Protein AF-A0A3S3NAL2-F1 (afdb_monomer)

Structure (mmCIF, N/CA/C/O backbone):
data_AF-A0A3S3NAL2-F1
#
_entry.id   AF-A0A3S3NAL2-F1
#
loop_
_atom_site.group_PDB
_atom_site.id
_atom_site.type_symbol
_atom_site.label_atom_id
_atom_site.label_alt_id
_atom_site.label_comp_id
_atom_site.label_asym_id
_atom_site.label_entity_id
_atom_site.label_seq_id
_atom_site.pdbx_PDB_ins_code
_atom_site.Cartn_x
_atom_site.Cartn_y
_atom_site.Cartn_z
_atom_site.occupancy
_atom_site.B_iso_or_equiv
_atom_site.auth_seq_id
_atom_site.auth_comp_id
_atom_site.auth_asym_id
_atom_site.auth_atom_id
_atom_site.pdbx_PDB_model_num
ATOM 1 N N . MET A 1 1 ? -0.235 -20.047 -25.094 1.00 41.84 1 MET A N 1
ATOM 2 C CA . MET A 1 1 ? -0.611 -18.652 -24.771 1.00 41.84 1 MET A CA 1
ATOM 3 C C . MET A 1 1 ? 0.599 -17.957 -24.165 1.00 41.84 1 MET A C 1
ATOM 5 O O . MET A 1 1 ? 1.161 -18.496 -23.224 1.00 41.84 1 MET A O 1
ATOM 9 N N . ARG A 1 2 ? 1.056 -16.826 -24.721 1.00 50.47 2 ARG A N 1
ATOM 10 C CA . ARG A 1 2 ? 2.035 -15.959 -24.044 1.00 50.47 2 ARG A CA 1
ATOM 11 C C . ARG A 1 2 ? 1.234 -14.938 -23.248 1.00 50.47 2 ARG A C 1
ATOM 13 O O . ARG A 1 2 ? 0.639 -14.059 -23.862 1.00 50.47 2 ARG A O 1
ATOM 20 N N . PHE A 1 3 ? 1.181 -15.080 -21.928 1.00 58.34 3 PHE A N 1
ATOM 21 C CA . PHE A 1 3 ? 0.656 -14.009 -21.088 1.00 58.34 3 PHE A CA 1
ATOM 22 C C . PHE A 1 3 ? 1.601 -12.816 -21.187 1.00 58.34 3 PHE A C 1
ATOM 24 O O . PHE A 1 3 ? 2.823 -12.973 -21.105 1.00 58.34 3 PHE A O 1
ATOM 31 N N . SER A 1 4 ? 1.050 -11.629 -21.409 1.00 78.69 4 SER A N 1
ATOM 32 C CA . SER A 1 4 ? 1.837 -10.410 -21.275 1.00 78.69 4 SER A CA 1
ATOM 33 C C . SER A 1 4 ? 2.148 -10.183 -19.790 1.00 78.69 4 SER A C 1
ATOM 35 O O . SER A 1 4 ? 1.392 -10.585 -18.906 1.00 78.69 4 SER A O 1
ATOM 37 N N . HIS A 1 5 ? 3.268 -9.526 -19.492 1.00 75.94 5 HIS A N 1
ATOM 38 C CA . HIS A 1 5 ? 3.622 -9.132 -18.122 1.00 75.94 5 HIS A CA 1
ATOM 39 C C . HIS A 1 5 ? 2.521 -8.271 -17.465 1.00 75.94 5 HIS A C 1
ATOM 41 O O . HIS A 1 5 ? 2.368 -8.301 -16.250 1.00 75.94 5 HIS A O 1
ATOM 47 N N . LEU A 1 6 ? 1.727 -7.558 -18.27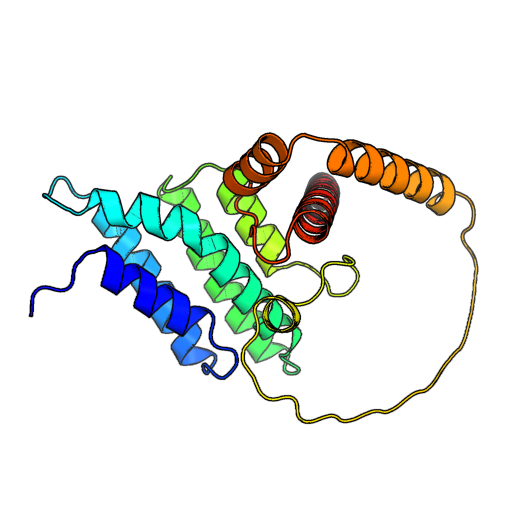5 1.00 81.69 6 LEU A N 1
ATOM 48 C CA . LEU A 1 6 ? 0.501 -6.864 -17.872 1.00 81.69 6 LEU A CA 1
ATOM 49 C C . LEU A 1 6 ? -0.523 -7.816 -17.249 1.00 81.69 6 LEU A C 1
ATOM 51 O O . LEU A 1 6 ? -0.865 -7.652 -16.086 1.00 81.69 6 LEU A O 1
ATOM 55 N N . GLN A 1 7 ? -0.923 -8.850 -17.992 1.00 88.44 7 GLN A N 1
ATOM 56 C CA . GLN A 1 7 ? -1.951 -9.797 -17.556 1.00 88.44 7 GLN A CA 1
ATOM 57 C C . GLN A 1 7 ? -1.565 -10.515 -16.263 1.00 88.44 7 GLN A C 1
ATOM 59 O O . GLN A 1 7 ? -2.408 -10.742 -15.406 1.00 88.44 7 GLN A O 1
ATOM 64 N N . VAL A 1 8 ? -0.284 -10.864 -16.101 1.00 92.06 8 VAL A N 1
ATOM 65 C CA . VAL A 1 8 ? 0.194 -11.508 -14.868 1.00 92.06 8 VAL A CA 1
ATOM 66 C C . VAL A 1 8 ? 0.034 -10.579 -13.663 1.00 92.06 8 VAL A C 1
ATOM 68 O O . VAL A 1 8 ? -0.439 -11.020 -12.619 1.00 92.06 8 VAL A O 1
ATOM 71 N N . VAL A 1 9 ? 0.421 -9.306 -13.795 1.00 94.31 9 VAL A N 1
ATOM 72 C CA . VAL A 1 9 ? 0.310 -8.333 -12.698 1.00 94.31 9 VAL A CA 1
ATOM 73 C C . VAL A 1 9 ? -1.152 -8.018 -12.393 1.00 94.31 9 VAL A C 1
ATOM 75 O O . VAL A 1 9 ? -1.511 -7.976 -11.220 1.00 94.31 9 VAL A O 1
ATOM 78 N N . GLU A 1 10 ? -1.989 -7.842 -13.415 1.00 93.56 10 GLU A N 1
ATOM 79 C CA . GLU A 1 10 ? -3.428 -7.582 -13.274 1.00 93.56 10 GLU A CA 1
ATOM 80 C C . GLU A 1 10 ? -4.125 -8.731 -12.540 1.00 93.56 10 GLU A C 1
ATOM 82 O O . GLU A 1 10 ? -4.671 -8.514 -11.463 1.00 93.56 10 GLU A O 1
ATOM 87 N N . VAL A 1 11 ? -3.986 -9.972 -13.024 1.00 96.25 11 VAL A N 1
ATOM 88 C CA . VAL A 1 11 ? -4.605 -11.152 -12.396 1.00 96.25 11 VAL A CA 1
ATOM 89 C C . VAL A 1 11 ? -4.119 -11.346 -10.960 1.00 96.25 11 VAL A C 1
ATOM 91 O O . VAL A 1 11 ? -4.913 -11.657 -10.071 1.00 96.25 11 VAL A O 1
ATOM 94 N N . LEU A 1 12 ? -2.817 -11.170 -10.696 1.00 96.94 12 LEU A N 1
ATOM 95 C CA . LEU A 1 12 ? -2.301 -11.281 -9.331 1.00 96.94 12 LEU A CA 1
ATOM 96 C C . LEU A 1 12 ? -2.851 -10.177 -8.433 1.00 96.94 12 LEU A C 1
ATOM 98 O O . LEU A 1 12 ? -3.256 -10.488 -7.315 1.00 96.94 12 LEU A O 1
ATOM 102 N N . THR A 1 13 ? -2.905 -8.937 -8.923 1.00 96.25 13 THR A N 1
ATOM 103 C CA . THR A 1 13 ? -3.460 -7.795 -8.188 1.00 96.25 13 THR A CA 1
ATOM 104 C C . THR A 1 13 ? -4.925 -8.040 -7.858 1.00 96.25 13 THR A C 1
ATOM 106 O O . THR A 1 13 ? -5.251 -8.074 -6.679 1.00 96.25 13 THR A O 1
ATOM 109 N N . GLU A 1 14 ? -5.765 -8.331 -8.853 1.00 94.88 14 GLU A N 1
ATOM 110 C CA . GLU A 1 14 ? -7.188 -8.647 -8.667 1.00 94.88 14 GLU A CA 1
ATOM 111 C C . GLU A 1 14 ? -7.367 -9.775 -7.648 1.00 94.88 14 GLU A C 1
ATOM 113 O O . GLU A 1 14 ? -8.069 -9.641 -6.649 1.00 94.88 14 GLU A O 1
ATOM 118 N N . SER A 1 15 ? -6.639 -10.880 -7.824 1.00 96.50 15 SER A N 1
ATOM 119 C CA . SER A 1 15 ? -6.733 -12.031 -6.923 1.00 96.50 15 SER A CA 1
ATOM 120 C C . SER A 1 15 ? -6.259 -11.743 -5.491 1.00 96.50 15 SER A C 1
ATOM 122 O O . SER A 1 15 ? -6.623 -12.471 -4.564 1.00 96.50 15 SER A O 1
ATOM 124 N N . LEU A 1 16 ? -5.414 -10.728 -5.301 1.00 97.56 16 LEU A N 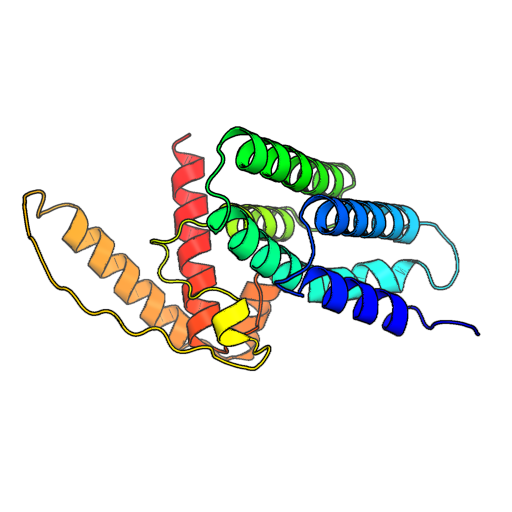1
ATOM 125 C CA . LEU A 1 16 ? -4.942 -10.249 -4.004 1.00 97.56 16 LEU A CA 1
ATOM 126 C C . LEU A 1 16 ? -5.835 -9.141 -3.440 1.00 97.56 16 LEU A C 1
ATOM 128 O O . LEU A 1 16 ? -5.772 -8.884 -2.240 1.00 97.56 16 LEU A O 1
ATOM 132 N N . THR A 1 17 ? -6.677 -8.515 -4.258 1.00 96.69 17 THR A N 1
ATOM 133 C CA . THR A 1 17 ? -7.633 -7.498 -3.824 1.00 96.69 17 THR A CA 1
ATOM 134 C C . THR A 1 17 ? -9.044 -8.033 -3.635 1.00 96.69 17 THR A C 1
ATOM 136 O O . THR A 1 17 ? -9.845 -7.288 -3.103 1.00 96.69 17 THR A O 1
ATOM 139 N N . LEU A 1 18 ? -9.337 -9.301 -3.949 1.00 95.00 18 LEU A N 1
ATOM 140 C CA . LEU A 1 18 ? -10.613 -9.956 -3.617 1.00 95.00 18 LEU A CA 1
ATOM 141 C C . LEU A 1 18 ? -10.779 -10.183 -2.105 1.00 95.00 18 LEU A C 1
ATOM 143 O O . LEU A 1 18 ? -9.873 -10.701 -1.430 1.00 95.00 18 LEU A O 1
ATOM 147 N N . LYS A 1 19 ? -11.960 -9.847 -1.576 1.00 92.00 19 LYS A N 1
ATOM 148 C CA . LYS A 1 19 ? -12.285 -9.918 -0.141 1.00 92.00 19 LYS A CA 1
ATOM 149 C C . LYS A 1 19 ? -12.385 -11.351 0.376 1.00 92.00 19 LYS A C 1
ATOM 151 O O . LYS A 1 19 ? -11.927 -11.644 1.477 1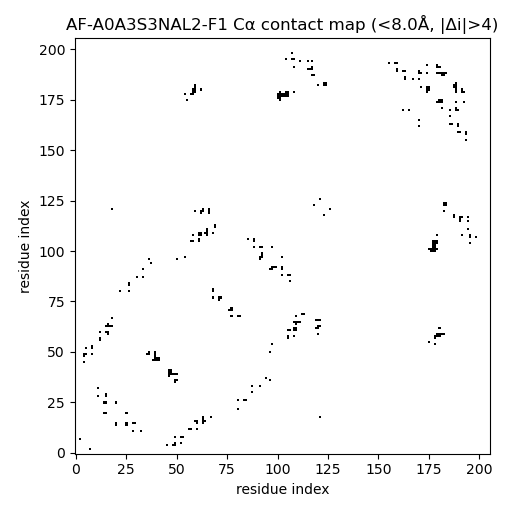.00 92.00 19 LYS A O 1
ATOM 156 N N . GLU A 1 20 ? -12.925 -12.251 -0.434 1.00 90.56 20 GLU A N 1
ATOM 157 C CA . GLU A 1 20 ? -13.225 -13.645 -0.093 1.00 90.56 20 GLU A CA 1
ATOM 158 C C . GLU A 1 20 ? -11.983 -14.546 -0.148 1.00 90.56 20 GLU A C 1
ATOM 160 O O . GLU A 1 20 ? -12.053 -15.725 0.201 1.00 90.56 20 GLU A O 1
ATOM 165 N N . THR A 1 21 ? -10.832 -14.018 -0.587 1.00 92.38 21 THR A N 1
ATOM 166 C CA . THR A 1 21 ? -9.600 -14.806 -0.706 1.00 92.38 21 THR A CA 1
ATOM 167 C C . THR A 1 21 ? -9.152 -15.316 0.671 1.00 92.38 21 THR A C 1
ATOM 169 O O . THR A 1 21 ? -8.817 -14.504 1.539 1.00 92.38 21 THR A O 1
ATOM 172 N N . PRO A 1 22 ? -9.047 -16.645 0.879 1.00 95.44 22 PRO A N 1
ATOM 173 C CA . PRO A 1 22 ? -8.613 -17.203 2.155 1.00 95.44 22 PRO A CA 1
ATOM 174 C C . PRO A 1 22 ? -7.205 -16.740 2.545 1.00 95.44 22 PRO A C 1
ATOM 176 O O . PRO A 1 22 ? -6.315 -16.661 1.695 1.00 95.44 22 PRO A O 1
ATOM 179 N N . ILE A 1 23 ? -6.974 -16.517 3.846 1.00 96.56 23 ILE A N 1
ATOM 180 C CA . ILE A 1 23 ? -5.690 -16.029 4.389 1.00 96.56 23 ILE A CA 1
ATOM 181 C C . ILE A 1 23 ? -4.479 -16.808 3.837 1.00 96.56 23 ILE A C 1
ATOM 183 O O . ILE A 1 23 ? -3.552 -16.160 3.343 1.00 96.56 23 ILE A O 1
ATOM 187 N N . PRO A 1 24 ? -4.449 -18.161 3.853 1.00 97.06 24 PRO A N 1
ATOM 188 C CA . PRO A 1 24 ? -3.284 -18.902 3.367 1.00 97.06 24 PRO A CA 1
ATOM 189 C C . PRO A 1 24 ? -3.002 -18.643 1.883 1.00 97.06 24 PRO A C 1
ATOM 191 O O . PRO A 1 24 ? -1.851 -18.462 1.494 1.00 97.06 24 PRO A O 1
ATOM 194 N N . THR A 1 25 ? -4.054 -18.563 1.066 1.00 97.94 25 THR A N 1
ATOM 195 C CA . THR A 1 25 ? -3.963 -18.286 -0.372 1.00 97.94 25 THR A CA 1
ATOM 196 C C . THR A 1 25 ? -3.488 -16.862 -0.635 1.00 97.94 25 THR A C 1
ATOM 198 O O . THR A 1 25 ? -2.627 -16.657 -1.490 1.00 97.94 25 THR A O 1
ATOM 201 N N . LYS A 1 26 ? -4.003 -15.881 0.115 1.00 97.94 26 LYS A N 1
ATOM 202 C CA . LYS A 1 26 ? -3.607 -14.473 -0.020 1.00 97.94 26 LYS A CA 1
ATOM 203 C C . LYS A 1 26 ? -2.121 -14.289 0.289 1.00 97.94 26 LYS A C 1
ATOM 205 O O . LYS A 1 26 ? -1.398 -13.668 -0.483 1.00 97.94 26 LYS A O 1
ATOM 210 N N . VAL A 1 27 ? -1.644 -14.915 1.365 1.00 98.38 27 VAL A N 1
ATOM 211 C CA . VAL A 1 27 ? -0.220 -14.928 1.733 1.00 98.38 27 VAL A CA 1
ATOM 212 C C . VAL A 1 27 ? 0.632 -15.622 0.667 1.00 98.38 27 VAL A C 1
ATOM 214 O O . VAL A 1 27 ? 1.649 -15.069 0.263 1.00 98.38 27 VAL A O 1
ATOM 217 N N . ALA A 1 28 ? 0.223 -16.795 0.174 1.00 98.44 28 ALA A N 1
ATOM 218 C CA . ALA A 1 28 ? 0.970 -17.511 -0.862 1.00 98.44 28 ALA A CA 1
ATOM 219 C C . ALA A 1 28 ? 1.103 -16.688 -2.158 1.00 98.44 28 ALA A C 1
ATOM 221 O O . ALA A 1 28 ? 2.173 -16.643 -2.760 1.00 98.44 28 ALA A O 1
ATOM 222 N N . ARG A 1 29 ? 0.042 -15.978 -2.562 1.00 98.50 29 ARG A N 1
ATOM 223 C CA . ARG A 1 29 ? 0.072 -15.058 -3.709 1.00 98.50 29 ARG A CA 1
ATOM 224 C C . ARG A 1 29 ? 0.998 -13.862 -3.470 1.00 98.50 29 ARG A C 1
ATOM 226 O O . ARG A 1 29 ? 1.716 -13.478 -4.385 1.00 98.50 29 ARG A O 1
ATOM 233 N N . LEU A 1 30 ? 1.042 -13.310 -2.254 1.00 98.62 30 LEU A N 1
ATOM 234 C CA . LEU A 1 30 ? 1.999 -12.252 -1.906 1.00 98.62 30 LEU A CA 1
ATOM 235 C C . LEU A 1 30 ? 3.453 -12.754 -1.966 1.00 98.62 30 LEU A C 1
ATOM 237 O O . LEU A 1 30 ? 4.325 -12.042 -2.458 1.00 98.62 30 LEU A O 1
ATOM 241 N N . MET A 1 31 ? 3.716 -13.987 -1.522 1.00 98.19 31 MET A N 1
ATOM 242 C CA . MET A 1 31 ? 5.039 -14.610 -1.660 1.00 98.19 31 MET A CA 1
ATOM 243 C C . MET A 1 31 ? 5.424 -14.790 -3.132 1.00 98.19 31 MET A C 1
ATOM 245 O O . MET A 1 31 ? 6.529 -14.424 -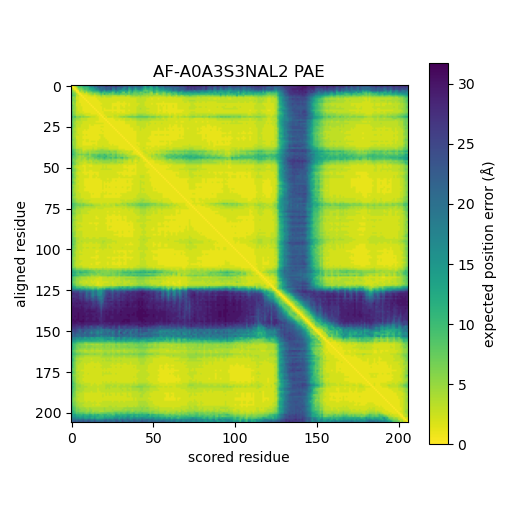3.515 1.00 98.19 31 MET A O 1
ATOM 249 N N . LEU A 1 32 ? 4.486 -15.230 -3.978 1.00 98.44 32 LEU A N 1
ATOM 250 C CA . LEU A 1 32 ? 4.699 -15.299 -5.425 1.00 98.44 32 LEU A CA 1
ATOM 251 C C . LEU A 1 32 ? 5.026 -13.922 -6.031 1.00 98.44 32 LEU A C 1
ATOM 253 O O . LEU A 1 32 ? 5.924 -13.819 -6.863 1.00 98.44 32 LEU A O 1
ATOM 257 N N . VAL A 1 33 ? 4.343 -12.851 -5.606 1.00 98.31 33 VAL A N 1
ATOM 258 C CA . VAL A 1 33 ? 4.691 -11.476 -6.014 1.00 98.31 33 VAL A CA 1
ATOM 259 C C . VAL A 1 33 ? 6.122 -11.131 -5.594 1.00 98.31 33 VAL A C 1
ATOM 261 O O . VAL A 1 33 ? 6.869 -10.575 -6.396 1.00 98.31 33 VAL A O 1
ATOM 264 N N . SER A 1 34 ? 6.533 -11.502 -4.379 1.00 98.19 34 SER A N 1
ATOM 265 C CA . SER A 1 34 ? 7.906 -11.300 -3.906 1.00 98.19 34 SER A CA 1
ATOM 266 C C . SER A 1 34 ? 8.940 -12.033 -4.768 1.00 98.19 34 SER A C 1
ATOM 268 O O . SER A 1 34 ? 9.964 -11.445 -5.115 1.00 98.19 34 SER A O 1
ATOM 270 N N . ASP A 1 35 ? 8.668 -13.277 -5.165 1.00 97.50 35 ASP A N 1
ATOM 271 C CA . ASP A 1 35 ? 9.554 -14.054 -6.040 1.00 97.50 35 ASP A CA 1
ATOM 272 C C . ASP A 1 35 ? 9.654 -13.434 -7.440 1.00 97.50 35 ASP A C 1
ATOM 274 O O . ASP A 1 35 ? 10.739 -13.348 -8.022 1.00 97.50 35 ASP A O 1
ATOM 278 N N . ILE A 1 36 ? 8.536 -12.952 -7.994 1.00 96.62 36 ILE A N 1
ATOM 279 C CA . ILE A 1 36 ? 8.538 -12.239 -9.278 1.00 96.62 36 ILE A CA 1
ATOM 280 C C . ILE A 1 36 ? 9.353 -10.947 -9.165 1.00 96.62 36 ILE A C 1
ATOM 282 O O . ILE A 1 36 ? 10.159 -10.655 -10.048 1.00 96.62 36 ILE A O 1
ATOM 286 N N . LEU A 1 37 ? 9.183 -10.186 -8.082 1.00 96.88 37 LEU A N 1
ATOM 287 C CA . LEU A 1 37 ? 9.928 -8.952 -7.842 1.00 96.88 37 LEU A CA 1
ATOM 288 C C . LEU A 1 37 ? 11.432 -9.201 -7.695 1.00 96.88 37 LEU A C 1
ATOM 290 O O . LEU A 1 37 ? 12.214 -8.469 -8.299 1.00 96.88 37 LEU A O 1
ATOM 294 N N . HIS A 1 38 ? 11.842 -10.253 -6.985 1.00 95.38 38 HIS A N 1
ATOM 295 C CA . HIS A 1 38 ? 13.248 -10.654 -6.901 1.00 95.38 38 HIS A CA 1
ATOM 296 C C . HIS A 1 38 ? 13.850 -10.885 -8.294 1.00 95.38 38 HIS A C 1
ATOM 298 O O . HIS A 1 38 ? 14.891 -10.331 -8.649 1.00 95.38 38 HIS A O 1
ATOM 304 N N . ASN A 1 39 ? 13.138 -11.658 -9.118 1.00 94.94 39 ASN A N 1
ATOM 305 C CA . ASN A 1 39 ? 13.576 -12.023 -10.462 1.00 94.94 39 ASN A CA 1
ATOM 306 C C . ASN A 1 39 ? 13.461 -10.874 -11.474 1.00 94.94 39 ASN A C 1
ATOM 308 O O . ASN A 1 39 ? 14.130 -10.896 -12.507 1.00 94.94 39 ASN A O 1
ATOM 312 N N . SER A 1 40 ? 12.650 -9.852 -11.190 1.00 93.88 40 SER A N 1
ATOM 313 C CA . SER A 1 40 ? 12.469 -8.696 -12.076 1.00 93.88 40 SER A CA 1
ATOM 314 C C . SER A 1 40 ? 13.752 -7.872 -12.270 1.00 93.88 40 SER A C 1
ATOM 316 O O . SER A 1 40 ? 13.874 -7.156 -13.265 1.00 93.88 40 SER A O 1
ATOM 318 N N . SER A 1 41 ? 14.722 -8.024 -11.362 1.00 88.88 41 SER A N 1
ATOM 319 C CA . SER A 1 41 ? 16.045 -7.390 -11.415 1.00 88.88 41 SER A CA 1
ATOM 320 C C . SER A 1 41 ? 17.074 -8.172 -12.240 1.00 88.88 41 SER A C 1
ATOM 322 O O . SER A 1 41 ? 18.181 -7.680 -12.459 1.00 88.88 41 SER A O 1
ATOM 324 N N . ALA A 1 42 ? 16.748 -9.383 -12.706 1.00 90.25 42 ALA A N 1
ATOM 325 C CA . ALA A 1 42 ? 17.654 -10.165 -13.540 1.00 90.25 42 ALA A CA 1
ATOM 326 C C . ALA A 1 42 ? 17.896 -9.469 -14.897 1.00 90.25 42 ALA A C 1
ATOM 328 O O . ALA A 1 42 ? 16.963 -8.890 -15.465 1.00 90.25 42 ALA A O 1
ATOM 329 N N . PRO A 1 43 ? 19.110 -9.559 -15.479 1.00 87.88 43 PRO A N 1
ATOM 330 C CA . PRO A 1 43 ? 19.459 -8.912 -16.746 1.00 87.88 43 PRO A CA 1
ATOM 331 C C . PRO A 1 43 ? 18.900 -9.685 -17.955 1.00 87.88 43 PRO A C 1
ATOM 333 O O . PRO A 1 43 ? 19.621 -10.056 -18.880 1.00 87.88 43 PRO A O 1
ATOM 336 N N . VAL A 1 44 ? 17.595 -9.957 -17.946 1.00 89.25 44 VAL A N 1
ATOM 337 C CA . VAL A 1 44 ? 16.875 -10.675 -18.999 1.00 89.25 44 VAL A CA 1
ATOM 338 C C . VAL A 1 44 ? 15.764 -9.801 -19.572 1.00 89.25 44 VAL A C 1
ATOM 340 O O . VAL A 1 44 ? 15.185 -8.943 -18.901 1.00 89.25 44 VAL A O 1
ATOM 343 N N . LYS A 1 45 ? 15.454 -10.006 -20.855 1.00 85.81 45 LYS A N 1
ATOM 344 C CA . LYS A 1 45 ? 14.413 -9.233 -21.541 1.00 85.81 45 LYS A CA 1
ATOM 345 C C . LYS A 1 45 ? 13.065 -9.427 -20.838 1.00 85.81 45 LYS A C 1
ATOM 347 O O . LYS A 1 45 ? 12.700 -10.549 -20.506 1.00 85.81 45 LYS A O 1
ATOM 352 N N . ASN A 1 46 ? 12.306 -8.340 -20.700 1.00 85.62 46 ASN A N 1
ATOM 353 C CA . ASN A 1 46 ? 10.956 -8.304 -20.120 1.00 85.62 46 ASN A CA 1
ATOM 354 C C . ASN A 1 46 ? 10.849 -8.573 -18.604 1.00 85.62 46 ASN A C 1
ATOM 356 O O . ASN A 1 46 ? 9.731 -8.724 -18.119 1.00 85.62 46 ASN A O 1
ATOM 360 N N . ALA A 1 47 ? 11.955 -8.587 -17.851 1.00 88.62 47 ALA A N 1
ATOM 361 C CA . ALA A 1 47 ? 11.920 -8.726 -16.391 1.00 88.62 47 ALA A CA 1
ATOM 362 C C . ALA A 1 47 ? 11.590 -7.405 -15.669 1.00 88.62 47 ALA A C 1
ATOM 364 O O . ALA A 1 47 ? 10.663 -7.351 -14.862 1.00 88.62 47 ALA A O 1
ATOM 365 N N . SER A 1 48 ? 12.274 -6.310 -16.014 1.00 89.81 48 SER A N 1
ATOM 366 C CA . SER A 1 48 ? 12.113 -5.020 -15.324 1.00 89.81 48 SER A CA 1
ATOM 367 C C . SER A 1 48 ? 10.694 -4.418 -15.325 1.00 89.81 48 SER A C 1
ATOM 369 O O . SER A 1 48 ? 10.340 -3.793 -14.321 1.00 89.81 48 SER A O 1
ATOM 371 N N . PRO A 1 49 ? 9.828 -4.614 -16.350 1.00 92.94 49 PRO A N 1
ATOM 372 C CA . PRO A 1 49 ? 8.470 -4.068 -16.324 1.00 92.94 49 PRO A CA 1
ATOM 373 C C . PRO A 1 49 ? 7.602 -4.593 -15.174 1.00 92.94 49 PRO A C 1
ATOM 375 O O . PRO A 1 49 ? 6.677 -3.895 -14.762 1.00 92.94 49 PRO A O 1
ATOM 378 N N . TYR A 1 50 ? 7.882 -5.791 -14.641 1.00 94.94 50 TYR A N 1
ATOM 379 C CA . TYR A 1 50 ? 7.139 -6.334 -13.500 1.00 94.94 50 TYR A CA 1
ATOM 380 C C . TYR A 1 50 ? 7.282 -5.447 -12.265 1.00 94.94 50 TYR A C 1
ATOM 382 O O . TYR A 1 50 ? 6.275 -5.134 -11.633 1.00 94.94 50 TYR A O 1
ATOM 390 N N . ARG A 1 51 ? 8.502 -4.976 -11.966 1.00 95.62 51 ARG A N 1
ATOM 391 C CA . ARG A 1 51 ? 8.765 -4.091 -10.823 1.00 95.62 51 ARG A CA 1
ATOM 392 C C . ARG A 1 51 ? 7.929 -2.821 -10.904 1.00 95.62 51 ARG A C 1
ATOM 394 O O . ARG A 1 51 ? 7.190 -2.532 -9.975 1.00 95.62 51 ARG A O 1
ATOM 401 N N . THR A 1 52 ? 7.996 -2.107 -12.028 1.00 94.25 52 THR A N 1
ATOM 402 C CA . THR A 1 52 ? 7.258 -0.847 -12.224 1.00 94.25 52 THR A CA 1
ATOM 403 C C . THR A 1 52 ? 5.745 -1.040 -12.147 1.00 94.25 52 THR A C 1
ATOM 405 O O . THR A 1 52 ? 5.037 -0.171 -11.650 1.00 94.25 52 THR A O 1
ATOM 408 N N . LYS A 1 53 ? 5.223 -2.170 -12.636 1.00 95.12 53 LYS A N 1
ATOM 409 C CA . LYS A 1 53 ? 3.780 -2.432 -12.589 1.00 95.12 53 LYS A CA 1
ATOM 410 C C . LYS A 1 53 ? 3.297 -2.812 -11.197 1.00 95.12 53 LYS A C 1
ATOM 412 O O . LYS A 1 53 ? 2.281 -2.281 -10.765 1.00 95.12 53 LYS A O 1
ATOM 417 N N . PHE A 1 54 ? 4.032 -3.664 -10.486 1.00 97.56 54 PHE A N 1
ATOM 418 C CA . PHE A 1 54 ? 3.716 -3.954 -9.090 1.00 97.56 54 PHE A CA 1
ATOM 419 C C . PHE A 1 54 ? 3.869 -2.714 -8.208 1.00 97.56 54 PHE A C 1
ATOM 421 O O . PHE A 1 54 ? 3.028 -2.490 -7.351 1.00 97.56 54 PHE A O 1
ATOM 428 N N . GLU A 1 55 ? 4.855 -1.848 -8.451 1.00 97.69 55 GLU A N 1
ATOM 429 C CA . GLU A 1 55 ? 4.992 -0.572 -7.731 1.00 97.69 55 GLU A CA 1
ATOM 430 C C . GLU A 1 55 ? 3.714 0.288 -7.800 1.00 97.69 55 GLU A C 1
ATOM 432 O O . GLU A 1 55 ? 3.387 1.004 -6.855 1.00 97.69 55 GLU A O 1
ATOM 437 N N . ALA A 1 56 ? 2.948 0.194 -8.889 1.00 96.75 56 ALA A N 1
ATOM 438 C CA . ALA A 1 56 ? 1.672 0.890 -9.011 1.00 96.75 56 ALA A CA 1
ATOM 439 C C . ALA A 1 56 ? 0.516 0.201 -8.259 1.00 96.75 56 ALA A C 1
ATOM 441 O O . ALA A 1 56 ? -0.380 0.901 -7.796 1.00 96.75 56 ALA A O 1
ATOM 442 N N . SER A 1 57 ? 0.516 -1.133 -8.129 1.00 97.19 57 SER A N 1
ATOM 443 C CA . SER A 1 57 ? -0.614 -1.900 -7.571 1.00 97.19 57 SER A CA 1
ATOM 444 C C . SER A 1 57 ? -0.438 -2.377 -6.125 1.00 97.19 57 SER A C 1
ATOM 446 O O . SER A 1 57 ? -1.418 -2.643 -5.430 1.00 97.19 57 SER A O 1
ATOM 448 N N . LEU A 1 58 ? 0.797 -2.457 -5.630 1.00 98.62 58 LEU A N 1
ATOM 449 C CA . LEU A 1 58 ? 1.108 -2.851 -4.254 1.00 98.62 58 LEU A CA 1
ATOM 450 C C . LEU A 1 58 ? 0.386 -2.027 -3.174 1.00 98.62 58 LEU A C 1
ATOM 452 O O . LEU A 1 58 ? 0.003 -2.635 -2.171 1.00 98.62 58 LEU A O 1
ATOM 456 N N . PRO A 1 59 ? 0.140 -0.710 -3.334 1.00 98.62 59 PRO A N 1
ATOM 457 C CA . PRO A 1 59 ? -0.620 0.039 -2.340 1.00 98.62 59 PRO A CA 1
ATOM 458 C C . PRO A 1 59 ? -2.057 -0.476 -2.173 1.00 98.62 59 PRO A C 1
ATOM 460 O O . PRO A 1 59 ? -2.516 -0.627 -1.044 1.00 98.62 59 PRO A O 1
ATOM 463 N N . ASP A 1 60 ? -2.738 -0.828 -3.267 1.00 98.19 60 ASP A N 1
ATOM 464 C CA . ASP A 1 60 ? -4.095 -1.397 -3.234 1.00 98.19 60 ASP A CA 1
ATOM 465 C C . ASP A 1 60 ? -4.099 -2.808 -2.624 1.00 98.19 60 ASP A C 1
ATOM 467 O O . ASP A 1 60 ? -4.978 -3.172 -1.841 1.00 98.19 60 ASP A O 1
ATOM 471 N N . ILE A 1 61 ? -3.062 -3.599 -2.914 1.00 98.50 61 ILE A N 1
ATOM 472 C CA . ILE A 1 61 ? -2.870 -4.912 -2.289 1.00 98.50 61 ILE A CA 1
ATOM 473 C C . ILE A 1 61 ? -2.717 -4.758 -0.767 1.00 98.50 61 ILE A C 1
ATOM 475 O O . ILE A 1 61 ? -3.371 -5.482 -0.014 1.00 98.50 61 ILE A O 1
ATOM 479 N N . MET A 1 62 ? -1.892 -3.818 -0.292 1.00 98.69 62 MET A N 1
ATOM 480 C CA . MET A 1 62 ? -1.693 -3.591 1.147 1.00 98.69 62 MET A CA 1
ATOM 481 C C . MET A 1 62 ? -2.951 -3.073 1.845 1.00 98.69 62 MET A C 1
ATOM 483 O O . MET A 1 62 ? -3.228 -3.486 2.969 1.00 98.69 62 MET A O 1
ATOM 487 N N . GLU A 1 63 ? -3.733 -2.228 1.178 1.00 98.19 63 GLU A N 1
ATOM 488 C CA . GLU A 1 63 ? -5.061 -1.812 1.630 1.00 98.19 63 GLU A CA 1
ATOM 489 C C . GLU A 1 63 ? -5.997 -3.027 1.818 1.00 98.19 63 GLU A C 1
ATOM 491 O O . GLU A 1 63 ? -6.586 -3.220 2.883 1.00 98.19 63 GLU A O 1
ATOM 496 N N . SER A 1 64 ? -6.035 -3.942 0.845 1.00 98.06 64 SER A N 1
ATOM 497 C CA . SER A 1 64 ? -6.816 -5.182 0.948 1.00 98.06 64 SER A CA 1
ATOM 498 C C . SER A 1 64 ? -6.301 -6.149 2.031 1.00 98.06 64 SER A C 1
ATOM 500 O O . SER A 1 64 ? -7.073 -6.931 2.602 1.00 98.06 64 SER A O 1
ATOM 502 N N . PHE A 1 65 ? -4.998 -6.137 2.333 1.00 98.50 65 PHE A N 1
ATOM 503 C CA . PHE A 1 65 ? -4.429 -6.859 3.476 1.00 98.50 65 PHE A CA 1
ATOM 504 C C . PHE A 1 65 ? -4.756 -6.190 4.816 1.00 98.50 65 PHE A C 1
ATOM 506 O O . PHE A 1 65 ? -4.967 -6.916 5.787 1.00 98.50 65 PHE A O 1
ATOM 513 N N . ASN A 1 66 ? -4.829 -4.856 4.887 1.00 98.31 66 ASN A N 1
ATOM 514 C CA . ASN A 1 66 ? -5.258 -4.133 6.088 1.00 98.31 66 ASN A CA 1
ATOM 515 C C . ASN A 1 66 ? -6.704 -4.488 6.447 1.00 98.31 66 ASN A C 1
ATOM 517 O O . ASN A 1 66 ? -6.971 -4.872 7.586 1.00 98.31 66 ASN A O 1
ATOM 521 N N . ASP A 1 67 ? -7.614 -4.444 5.472 1.00 97.19 67 ASP A N 1
ATOM 522 C CA . ASP A 1 67 ? -9.014 -4.824 5.677 1.00 97.19 67 ASP A CA 1
ATOM 523 C C . ASP A 1 67 ? -9.139 -6.272 6.176 1.00 97.19 67 ASP A C 1
ATOM 525 O O . ASP A 1 67 ? -9.851 -6.542 7.148 1.00 97.19 67 ASP A O 1
ATOM 529 N N . LEU A 1 68 ? -8.388 -7.202 5.568 1.00 97.31 68 LEU A N 1
ATOM 530 C CA . LEU A 1 68 ? -8.326 -8.589 6.029 1.00 97.31 68 LEU A CA 1
ATOM 531 C C . LEU A 1 68 ? -7.799 -8.672 7.465 1.00 97.31 68 LEU A C 1
ATOM 533 O O . LEU A 1 68 ? -8.449 -9.282 8.309 1.00 97.31 68 LEU A O 1
ATOM 537 N N . TYR A 1 69 ? -6.654 -8.055 7.757 1.00 97.81 69 TYR A N 1
ATOM 538 C CA . TYR A 1 69 ? -6.028 -8.083 9.078 1.00 97.81 69 TYR A CA 1
ATOM 539 C C . TYR A 1 69 ? -6.974 -7.563 10.168 1.00 97.81 69 TYR A C 1
ATOM 541 O O . TYR A 1 69 ? -7.128 -8.206 11.204 1.00 97.81 69 TYR A O 1
ATOM 549 N N . ARG A 1 70 ? -7.686 -6.463 9.898 1.00 95.25 70 ARG A N 1
ATOM 550 C CA . ARG A 1 70 ? -8.673 -5.863 10.810 1.00 95.25 70 ARG A CA 1
ATOM 551 C C . ARG A 1 70 ? -9.923 -6.723 11.012 1.00 95.25 70 ARG A C 1
ATOM 553 O O . ARG A 1 70 ? -10.583 -6.585 12.038 1.00 95.25 70 ARG A O 1
ATOM 560 N N . SER A 1 71 ? -10.254 -7.595 10.060 1.00 94.94 71 SER A N 1
ATOM 561 C CA . SER A 1 71 ? -11.406 -8.502 10.161 1.00 94.94 71 SER A CA 1
ATOM 562 C C . SER A 1 71 ? -11.133 -9.767 10.987 1.00 94.94 71 SER A C 1
ATOM 564 O O . SER A 1 71 ? -12.073 -10.459 11.382 1.00 94.94 71 SER A O 1
ATOM 566 N N . ILE A 1 72 ? -9.864 -10.091 11.261 1.00 96.31 72 ILE A N 1
ATOM 567 C CA . ILE A 1 72 ? -9.494 -11.303 11.999 1.00 96.31 72 ILE A CA 1
ATOM 568 C C . ILE A 1 72 ? -9.789 -11.119 13.491 1.00 96.31 72 ILE A C 1
ATOM 570 O O . ILE A 1 72 ? -9.219 -10.262 14.157 1.00 96.31 72 ILE A O 1
ATOM 574 N N . THR A 1 73 ? -10.623 -11.996 14.048 1.00 95.12 73 THR A N 1
ATOM 575 C CA . THR A 1 73 ? -10.946 -12.015 15.486 1.00 95.12 73 THR A CA 1
ATOM 576 C C . THR A 1 73 ? -9.926 -12.800 16.322 1.00 95.12 73 THR A C 1
ATOM 578 O O . THR A 1 73 ? -9.712 -12.504 17.498 1.00 95.12 73 THR A O 1
ATOM 581 N N . GLY A 1 74 ? -9.274 -13.808 15.731 1.00 96.88 74 GLY A N 1
ATOM 582 C CA . GLY A 1 74 ? -8.314 -14.682 16.409 1.00 96.88 74 GLY A CA 1
ATOM 583 C C . GLY A 1 74 ? -6.903 -14.094 16.480 1.00 96.88 74 GLY A C 1
ATOM 584 O O . GLY A 1 74 ? -6.237 -13.956 15.455 1.00 96.88 74 GLY A O 1
ATOM 585 N N . ARG A 1 75 ? -6.399 -13.839 17.696 1.00 96.25 75 ARG A N 1
ATOM 586 C CA . ARG A 1 75 ? -5.068 -13.230 17.922 1.00 96.25 75 ARG A CA 1
ATOM 587 C C . ARG A 1 75 ? -3.916 -13.998 17.267 1.00 96.25 75 ARG A C 1
ATOM 589 O O . ARG A 1 75 ? -3.074 -13.385 16.627 1.00 96.25 75 ARG A O 1
ATOM 596 N N . ILE A 1 76 ? -3.894 -15.328 17.393 1.00 97.62 76 ILE A N 1
ATOM 597 C CA . ILE A 1 76 ? -2.823 -16.170 16.826 1.00 97.62 76 ILE A CA 1
ATOM 598 C C . ILE A 1 76 ? -2.784 -16.031 15.299 1.00 97.62 76 ILE A C 1
ATOM 600 O O . ILE A 1 76 ? -1.724 -15.827 14.715 1.00 97.62 76 ILE A O 1
ATOM 604 N N . THR A 1 77 ? -3.946 -16.103 14.648 1.00 97.44 77 THR A N 1
ATOM 605 C CA . THR A 1 77 ? -4.063 -15.964 13.192 1.00 97.44 77 THR A CA 1
ATOM 606 C C . THR A 1 77 ? -3.678 -14.562 12.724 1.00 97.44 77 THR A C 1
ATOM 608 O O . THR A 1 77 ? -2.994 -14.433 11.710 1.00 97.44 77 THR A O 1
ATOM 611 N N . ALA A 1 78 ? -4.084 -13.524 13.463 1.00 97.75 78 ALA A N 1
ATOM 612 C CA . ALA A 1 78 ? -3.744 -12.138 13.153 1.00 97.75 78 ALA A CA 1
ATOM 613 C C . ALA A 1 78 ? -2.228 -11.901 13.236 1.00 97.75 78 ALA A C 1
ATOM 615 O O . ALA A 1 78 ? -1.640 -11.402 12.276 1.00 97.75 78 ALA A O 1
ATOM 616 N N . GLU A 1 79 ? -1.579 -12.320 14.327 1.00 98.12 79 GLU A N 1
ATOM 617 C CA . GLU A 1 79 ? -0.126 -12.173 14.481 1.00 98.12 79 GLU A CA 1
ATOM 618 C C . GLU A 1 79 ? 0.644 -13.003 13.445 1.00 98.12 79 GLU A C 1
ATOM 620 O O . GLU A 1 79 ? 1.595 -12.498 12.855 1.00 98.12 79 GLU A O 1
ATOM 625 N N . ALA A 1 80 ? 0.190 -14.218 13.116 1.00 97.94 80 ALA A N 1
ATOM 626 C CA . ALA A 1 80 ? 0.811 -15.022 12.061 1.00 97.94 80 ALA A CA 1
ATOM 627 C C . ALA A 1 80 ? 0.708 -14.366 10.669 1.00 97.94 80 ALA A C 1
ATOM 629 O O . ALA A 1 80 ? 1.659 -14.416 9.888 1.00 97.94 80 ALA A O 1
ATOM 630 N N . LEU A 1 81 ? -0.430 -13.743 10.331 1.00 98.50 81 LEU A N 1
ATOM 631 C CA . LEU A 1 81 ? -0.564 -12.969 9.091 1.00 98.50 81 LEU A CA 1
ATOM 632 C C . LEU A 1 81 ? 0.377 -11.759 9.105 1.00 98.50 81 LEU A C 1
ATOM 634 O O . LEU A 1 81 ? 1.105 -11.530 8.138 1.00 98.50 81 LEU A O 1
ATOM 638 N N . LYS A 1 82 ? 0.371 -11.007 10.208 1.00 98.56 82 LYS A N 1
ATOM 639 C CA . LYS A 1 82 ? 1.191 -9.812 10.393 1.00 98.56 82 LYS A CA 1
ATOM 640 C C . LYS A 1 82 ? 2.673 -10.111 10.247 1.00 98.56 82 LYS A C 1
ATOM 642 O O . LYS A 1 82 ? 3.340 -9.432 9.474 1.00 98.56 82 LYS A O 1
ATOM 647 N N . GLU A 1 83 ? 3.175 -11.140 10.923 1.00 98.50 83 GLU A N 1
ATOM 648 C CA . GLU A 1 83 ? 4.571 -11.564 10.827 1.00 98.50 83 GLU A CA 1
ATOM 649 C C . GLU A 1 83 ? 4.968 -11.838 9.371 1.00 98.50 83 GLU A C 1
ATOM 651 O O . GLU A 1 83 ? 5.972 -11.314 8.890 1.00 98.50 83 GLU A O 1
ATOM 656 N N . ARG A 1 84 ? 4.143 -12.589 8.631 1.00 98.56 84 ARG A N 1
ATOM 657 C CA . ARG A 1 84 ? 4.426 -12.946 7.234 1.00 98.56 84 ARG A CA 1
ATOM 658 C C . ARG A 1 84 ? 4.436 -11.734 6.305 1.00 98.56 84 ARG A C 1
ATOM 660 O O . ARG A 1 84 ? 5.360 -11.599 5.507 1.00 98.56 84 ARG A O 1
ATOM 667 N N . VAL A 1 85 ? 3.448 -10.844 6.412 1.00 98.75 85 VAL A N 1
ATOM 668 C CA . VAL A 1 85 ? 3.383 -9.630 5.578 1.00 98.75 85 VAL A CA 1
ATOM 669 C C . VAL A 1 85 ? 4.553 -8.698 5.896 1.00 98.75 85 VAL A C 1
ATOM 671 O O . VAL A 1 85 ? 5.244 -8.247 4.984 1.00 98.75 85 VAL A O 1
ATOM 674 N N . LEU A 1 86 ? 4.842 -8.460 7.180 1.00 98.69 86 LEU A N 1
ATOM 675 C CA . LEU A 1 86 ? 5.966 -7.613 7.585 1.00 98.69 86 LEU A CA 1
ATOM 676 C C . LEU A 1 86 ? 7.316 -8.200 7.169 1.00 98.69 86 LEU A C 1
ATOM 678 O O . LEU A 1 86 ? 8.205 -7.444 6.784 1.00 98.69 86 LEU A O 1
ATOM 682 N N . LYS A 1 87 ? 7.469 -9.529 7.195 1.00 98.62 87 LYS A N 1
ATOM 683 C CA . LYS A 1 87 ? 8.685 -10.189 6.715 1.00 98.62 87 LYS A CA 1
ATOM 684 C C . LYS A 1 87 ? 8.890 -9.980 5.215 1.00 98.62 87 LYS A C 1
ATOM 686 O O . LYS A 1 87 ? 10.013 -9.696 4.814 1.00 98.62 87 LYS A O 1
ATOM 691 N N . VAL A 1 88 ? 7.832 -10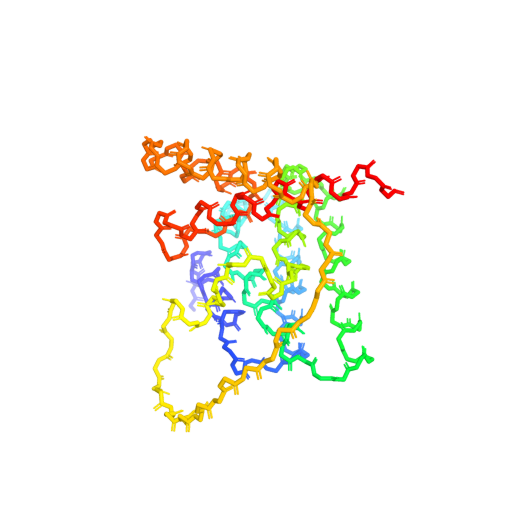.064 4.402 1.00 98.69 88 VAL A N 1
ATOM 692 C CA . VAL A 1 88 ? 7.907 -9.766 2.959 1.00 98.69 88 VAL A CA 1
ATOM 693 C C . VAL A 1 88 ? 8.318 -8.310 2.718 1.00 98.69 88 VAL A C 1
ATOM 695 O O . VAL A 1 88 ? 9.243 -8.060 1.950 1.00 98.69 88 VAL A O 1
ATOM 698 N N . LEU A 1 89 ? 7.701 -7.352 3.420 1.00 98.62 89 LEU A N 1
ATOM 699 C CA . LEU A 1 89 ? 8.069 -5.935 3.298 1.00 98.62 89 LEU A CA 1
ATOM 700 C C . LEU A 1 89 ? 9.524 -5.675 3.721 1.00 98.62 89 LEU A C 1
ATOM 702 O O . LEU A 1 89 ? 10.217 -4.893 3.072 1.00 98.62 89 LEU A O 1
ATOM 706 N N . GLN A 1 90 ? 10.005 -6.356 4.767 1.00 98.44 90 GLN A N 1
ATOM 707 C CA . GLN A 1 90 ? 11.407 -6.279 5.179 1.00 98.44 90 GLN A CA 1
ATOM 708 C C . GLN A 1 90 ? 12.339 -6.784 4.074 1.00 98.44 90 GLN A C 1
ATOM 710 O O . GLN A 1 90 ? 13.296 -6.102 3.733 1.00 98.44 90 GLN A O 1
ATOM 715 N N . VAL A 1 91 ? 12.026 -7.928 3.460 1.00 98.31 91 VAL A N 1
ATOM 716 C CA . VAL A 1 91 ? 12.810 -8.477 2.344 1.00 98.31 91 VAL A CA 1
ATOM 717 C C . VAL A 1 91 ? 12.870 -7.499 1.166 1.00 98.31 91 VAL A C 1
ATOM 719 O O . VAL A 1 91 ? 13.934 -7.311 0.581 1.00 98.31 91 VAL A O 1
ATOM 722 N N . TRP A 1 92 ? 11.768 -6.818 0.835 1.00 98.12 92 TRP A N 1
ATOM 723 C CA . TRP A 1 92 ? 11.776 -5.801 -0.226 1.00 98.12 92 TRP A CA 1
ATOM 724 C C . TRP A 1 92 ? 12.656 -4.595 0.109 1.00 98.12 92 TRP A C 1
ATOM 726 O O . TRP A 1 92 ? 13.284 -4.041 -0.795 1.00 98.12 92 TRP A O 1
ATOM 736 N N . SER A 1 93 ? 12.727 -4.213 1.387 1.00 97.50 93 SER A N 1
ATOM 737 C CA . SER A 1 93 ? 13.663 -3.195 1.869 1.00 97.50 93 SER A CA 1
ATOM 738 C C . SER A 1 93 ? 15.114 -3.672 1.771 1.00 97.50 93 SER A C 1
ATOM 740 O O . SER A 1 93 ? 15.955 -2.938 1.261 1.00 97.50 93 SER A O 1
ATOM 742 N N . ASP A 1 94 ? 15.406 -4.898 2.213 1.00 97.62 94 ASP A N 1
ATOM 743 C CA . ASP A 1 94 ? 16.760 -5.475 2.230 1.00 97.62 94 ASP A CA 1
ATOM 744 C C . ASP A 1 94 ? 17.325 -5.659 0.812 1.00 97.62 94 ASP A C 1
ATOM 746 O O . ASP A 1 94 ? 18.526 -5.534 0.581 1.00 97.62 94 ASP A O 1
ATOM 750 N N . TRP A 1 95 ? 16.453 -5.937 -0.158 1.00 96.75 95 TRP A N 1
ATOM 751 C CA . TRP A 1 95 ? 16.803 -6.021 -1.577 1.00 96.75 95 TRP A CA 1
ATOM 752 C C . TRP A 1 95 ? 16.807 -4.666 -2.293 1.00 96.75 95 TRP A C 1
ATOM 754 O O . TRP A 1 95 ? 17.060 -4.624 -3.496 1.00 96.75 95 TRP A O 1
ATOM 764 N N . PHE A 1 96 ? 16.512 -3.569 -1.585 1.00 96.00 96 PHE A N 1
ATOM 765 C CA . PHE A 1 96 ? 16.405 -2.217 -2.142 1.00 96.00 96 PHE A CA 1
ATOM 766 C C . PHE A 1 96 ? 15.464 -2.146 -3.354 1.00 96.00 96 PHE A C 1
ATOM 768 O O . PHE A 1 96 ? 15.690 -1.389 -4.301 1.00 96.00 96 PHE A O 1
ATOM 775 N N . LEU A 1 97 ? 14.393 -2.950 -3.338 1.00 95.25 97 LEU A N 1
ATOM 776 C CA . LEU A 1 97 ? 13.453 -3.009 -4.453 1.00 95.25 97 LEU A CA 1
ATOM 777 C C . LEU A 1 97 ? 12.698 -1.697 -4.618 1.00 95.25 97 LEU A C 1
ATOM 779 O O . LEU A 1 97 ? 12.414 -1.321 -5.748 1.00 95.25 97 LEU A O 1
ATOM 783 N N . PHE A 1 98 ? 12.391 -0.989 -3.535 1.00 97.44 98 PHE A N 1
ATOM 784 C CA . PHE A 1 98 ? 11.676 0.289 -3.552 1.00 97.44 98 PHE A CA 1
ATOM 785 C C . PHE A 1 98 ? 12.338 1.284 -2.597 1.00 97.44 98 PHE A C 1
ATOM 787 O O . PHE A 1 98 ? 13.199 0.916 -1.798 1.00 97.44 98 PHE A O 1
ATOM 794 N N . SER A 1 99 ? 11.950 2.559 -2.683 1.00 97.88 99 SER A N 1
ATOM 795 C CA . SER A 1 99 ? 12.452 3.572 -1.753 1.00 97.88 99 SER A CA 1
ATOM 796 C C . SER A 1 99 ? 12.005 3.272 -0.317 1.00 97.88 99 SER A C 1
ATOM 798 O O . SER A 1 99 ? 10.958 2.664 -0.082 1.00 97.88 99 SER A O 1
ATOM 800 N N . VAL A 1 100 ? 12.778 3.751 0.659 1.00 97.00 100 VAL A N 1
ATOM 801 C CA . VAL A 1 100 ? 12.455 3.589 2.086 1.00 97.00 100 VAL A CA 1
ATOM 802 C C . VAL A 1 100 ? 11.083 4.189 2.418 1.00 97.00 100 VAL A C 1
ATOM 804 O O . VAL A 1 100 ? 10.292 3.551 3.107 1.00 97.00 100 VAL A O 1
ATOM 807 N N . ALA A 1 101 ? 10.773 5.378 1.886 1.00 97.88 101 ALA A N 1
ATOM 808 C CA . ALA A 1 101 ? 9.478 6.037 2.074 1.00 97.88 101 ALA A CA 1
ATOM 809 C C . ALA A 1 101 ? 8.314 5.178 1.554 1.00 97.88 101 ALA A C 1
ATOM 811 O O . ALA A 1 101 ? 7.323 4.977 2.254 1.00 97.88 101 ALA A O 1
ATOM 812 N N . TYR A 1 102 ? 8.472 4.591 0.365 1.00 98.69 102 TYR A N 1
ATOM 813 C CA . TYR A 1 102 ? 7.463 3.732 -0.243 1.00 98.69 102 TYR A CA 1
ATOM 814 C C . TYR A 1 102 ? 7.178 2.484 0.606 1.00 98.69 102 TYR A C 1
ATOM 816 O O . TYR A 1 102 ? 6.029 2.214 0.954 1.00 98.69 102 TYR A O 1
ATOM 824 N N . VAL A 1 103 ? 8.218 1.737 1.003 1.00 98.50 103 VAL A N 1
ATOM 825 C CA . VAL A 1 103 ? 8.050 0.528 1.835 1.00 98.50 103 VAL A CA 1
ATOM 826 C C . VAL A 1 103 ? 7.483 0.879 3.216 1.00 98.50 103 VAL A C 1
ATOM 828 O O . VAL A 1 103 ? 6.646 0.146 3.752 1.00 98.50 103 VAL A O 1
ATOM 831 N N . ASN A 1 104 ? 7.882 2.020 3.787 1.00 97.88 104 ASN A N 1
ATOM 832 C CA . ASN A 1 104 ? 7.341 2.495 5.057 1.00 97.88 104 ASN A CA 1
ATOM 833 C C . ASN A 1 104 ? 5.850 2.809 4.979 1.00 97.88 104 ASN A C 1
ATOM 835 O O . ASN A 1 104 ? 5.126 2.435 5.906 1.00 97.88 104 ASN A O 1
ATOM 839 N N . GLY A 1 105 ? 5.380 3.425 3.896 1.00 98.50 105 GLY A N 1
ATOM 840 C CA . GLY A 1 105 ? 3.957 3.687 3.724 1.00 98.50 105 GLY A CA 1
ATOM 841 C C . GLY A 1 105 ? 3.134 2.438 3.409 1.00 98.50 105 GLY A C 1
ATOM 842 O O . GLY A 1 105 ? 2.027 2.316 3.936 1.00 98.50 105 GLY A O 1
ATOM 843 N N . LEU A 1 106 ? 3.688 1.437 2.709 1.00 98.81 106 LEU A N 1
ATOM 844 C CA . LEU A 1 106 ? 3.068 0.105 2.617 1.00 98.81 106 LEU A CA 1
ATOM 845 C C . LEU A 1 106 ? 2.903 -0.536 4.005 1.00 98.81 106 LEU A C 1
ATOM 847 O O . LEU A 1 106 ? 1.830 -1.034 4.350 1.00 98.81 106 LEU A O 1
ATOM 851 N N . ARG A 1 107 ? 3.952 -0.480 4.838 1.00 98.56 107 ARG A N 1
ATOM 852 C CA . ARG A 1 107 ? 3.916 -0.992 6.217 1.00 98.56 107 ARG A CA 1
ATOM 853 C C . ARG A 1 107 ? 2.910 -0.231 7.082 1.00 98.56 107 ARG A C 1
ATOM 855 O O . ARG A 1 107 ? 2.176 -0.857 7.844 1.00 98.56 107 ARG A O 1
ATOM 862 N N . ALA A 1 108 ? 2.885 1.097 6.983 1.00 98.06 108 ALA A N 1
ATOM 863 C CA . ALA A 1 108 ? 1.938 1.938 7.710 1.00 98.06 108 ALA A CA 1
ATOM 864 C C . ALA A 1 108 ? 0.496 1.641 7.284 1.00 98.06 108 ALA A C 1
ATOM 866 O O . ALA A 1 108 ? -0.361 1.483 8.144 1.00 98.06 108 ALA A O 1
ATOM 867 N N . THR A 1 109 ? 0.254 1.468 5.982 1.00 98.50 109 THR A N 1
ATOM 868 C CA . THR A 1 109 ? -1.040 1.058 5.419 1.00 98.50 109 THR A CA 1
ATOM 869 C C . THR A 1 109 ? -1.495 -0.278 5.995 1.00 98.50 109 THR A C 1
ATOM 871 O O . THR A 1 109 ? -2.598 -0.369 6.526 1.00 98.50 109 THR A O 1
ATOM 874 N N . PHE A 1 110 ? -0.636 -1.301 5.968 1.00 98.56 110 PHE A N 1
ATOM 875 C CA . PHE A 1 110 ? -0.978 -2.627 6.482 1.00 98.56 110 PHE A CA 1
ATOM 876 C C . PHE A 1 110 ? -1.333 -2.617 7.979 1.00 98.56 110 PHE A C 1
ATOM 878 O O . PHE A 1 110 ? -2.314 -3.239 8.387 1.00 98.56 110 PHE A O 1
ATOM 885 N N . LEU A 1 111 ? -0.568 -1.883 8.793 1.00 97.56 111 LEU A N 1
ATOM 886 C CA . LEU A 1 111 ? -0.751 -1.806 10.248 1.00 97.56 111 LEU A CA 1
ATOM 887 C C . LEU A 1 111 ? -1.761 -0.741 10.695 1.00 97.56 111 LEU A C 1
ATOM 889 O O . LEU A 1 111 ? -1.977 -0.568 11.895 1.00 97.56 111 LEU A O 1
ATOM 893 N N . ARG A 1 112 ? -2.367 -0.012 9.756 1.00 96.62 112 ARG A N 1
ATOM 894 C CA . ARG A 1 112 ? -3.230 1.122 10.067 1.00 96.62 112 ARG A CA 1
ATOM 895 C C . ARG A 1 112 ? -4.431 0.692 10.906 1.00 96.62 112 ARG A C 1
ATOM 897 O O . ARG A 1 112 ? -5.139 -0.263 10.579 1.00 96.62 112 ARG A O 1
ATOM 904 N N . SER A 1 113 ? -4.676 1.441 11.976 1.00 92.44 113 SER A N 1
ATOM 905 C CA . SER A 1 113 ? -5.780 1.203 12.903 1.00 92.44 113 SER A CA 1
ATOM 906 C C . SER A 1 113 ? -7.127 1.699 12.355 1.00 92.44 113 SER A C 1
ATOM 908 O O . SER A 1 113 ? -7.201 2.620 11.536 1.00 92.44 113 SER A O 1
ATOM 910 N N . SER A 1 114 ? -8.217 1.116 12.864 1.00 86.88 114 SER A N 1
ATOM 911 C CA . SER A 1 114 ? -9.601 1.464 12.514 1.00 86.88 114 SER A CA 1
ATOM 912 C C . SER A 1 114 ? -10.002 2.904 12.836 1.00 86.88 114 SER A C 1
ATOM 914 O O . SER A 1 114 ? -10.932 3.423 12.231 1.00 86.88 114 SER A O 1
ATOM 916 N N . ASN A 1 115 ? -9.317 3.547 13.780 1.00 85.56 115 ASN A N 1
ATOM 917 C CA . ASN A 1 115 ? -9.582 4.920 14.218 1.00 85.56 115 ASN A CA 1
ATOM 918 C C . ASN A 1 115 ? -8.855 5.991 13.381 1.00 85.56 115 ASN A C 1
ATOM 920 O O . ASN A 1 115 ? -8.931 7.168 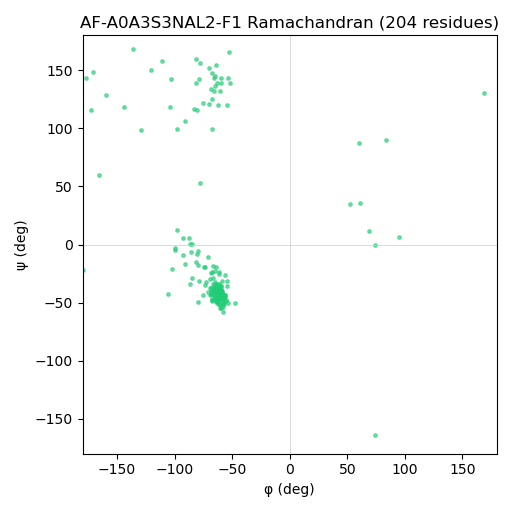13.714 1.00 85.56 115 ASN A O 1
ATOM 924 N N . SER A 1 116 ? -8.173 5.603 12.298 1.00 85.75 116 SER A N 1
ATOM 925 C CA . SER A 1 116 ? -7.441 6.524 11.410 1.00 85.75 116 SER A CA 1
ATOM 926 C C . SER A 1 116 ? -8.335 7.426 10.548 1.00 85.75 116 SER A C 1
ATOM 928 O O . SER A 1 116 ? -7.831 8.321 9.879 1.00 85.75 116 SER A O 1
ATOM 930 N N . GLY A 1 117 ? -9.648 7.174 10.500 1.00 83.19 117 GLY A N 1
ATOM 931 C CA . GLY A 1 117 ? -10.570 7.881 9.602 1.00 83.19 117 GLY A CA 1
ATOM 932 C C . GLY A 1 117 ? -10.466 7.456 8.131 1.00 83.19 117 GLY A C 1
ATOM 933 O O . GLY A 1 117 ? -11.222 7.949 7.298 1.00 83.19 117 GLY A O 1
ATOM 934 N N . VAL A 1 118 ? -9.574 6.516 7.796 1.00 91.94 118 VAL A N 1
ATOM 935 C CA . VAL A 1 118 ? -9.496 5.907 6.463 1.00 91.94 118 VAL A CA 1
ATOM 936 C C . VAL A 1 118 ? -10.567 4.818 6.351 1.00 91.94 118 VAL A C 1
ATOM 938 O O . VAL A 1 118 ? -10.537 3.816 7.071 1.00 91.94 118 VAL A O 1
ATOM 941 N N . ILE A 1 119 ? -11.523 5.026 5.445 1.00 92.69 119 ILE A N 1
ATOM 942 C CA . ILE A 1 119 ? -12.575 4.058 5.115 1.00 92.69 119 ILE A CA 1
ATOM 943 C C . ILE A 1 119 ? -11.934 2.778 4.524 1.00 92.69 119 ILE A C 1
ATOM 945 O O . ILE A 1 119 ? -10.991 2.898 3.738 1.00 92.69 119 ILE A O 1
ATOM 949 N N . PRO A 1 120 ? -12.414 1.567 4.889 1.00 93.56 120 PRO A N 1
ATOM 950 C CA . PRO A 1 120 ? -11.932 0.301 4.329 1.00 93.56 120 PRO A CA 1
ATOM 951 C C . PRO A 1 120 ? -11.940 0.277 2.797 1.00 93.56 120 PRO A C 1
ATOM 953 O O . PRO A 1 120 ? -12.895 0.727 2.163 1.00 93.56 120 PRO A O 1
ATOM 956 N N . PHE A 1 121 ? -10.894 -0.290 2.206 1.00 94.06 121 PHE A N 1
ATOM 957 C CA . PHE A 1 121 ? -10.688 -0.360 0.759 1.00 94.06 121 PHE A CA 1
ATOM 958 C C . PHE A 1 121 ? -11.835 -1.050 0.027 1.00 94.06 121 PHE A C 1
ATOM 960 O O . PHE A 1 121 ? -12.344 -0.523 -0.963 1.00 94.06 121 PHE A O 1
ATOM 967 N N . HIS A 1 122 ? -12.305 -2.183 0.550 1.00 92.75 122 HIS A N 1
ATOM 968 C CA . HIS A 1 122 ? -13.402 -2.940 -0.065 1.00 92.75 122 HIS A CA 1
ATOM 969 C C . HIS A 1 122 ? -14.746 -2.204 -0.040 1.00 92.75 122 HIS A C 1
ATOM 971 O O . HIS A 1 122 ? -15.630 -2.536 -0.821 1.00 92.75 122 HIS A O 1
ATOM 977 N N . SER A 1 123 ? -14.909 -1.192 0.817 1.00 91.56 123 SER A N 1
ATOM 978 C CA . SER A 1 123 ? -16.102 -0.332 0.815 1.00 91.56 123 SER A CA 1
ATOM 979 C C . SER A 1 123 ? -16.058 0.747 -0.270 1.00 91.56 123 SER A C 1
ATOM 981 O O . SER A 1 123 ? -17.080 1.349 -0.576 1.00 91.56 123 SER A O 1
ATOM 983 N N . ILE A 1 124 ? -14.877 1.027 -0.823 1.00 86.25 124 ILE A N 1
ATOM 984 C CA . ILE A 1 124 ? -14.630 2.130 -1.759 1.00 86.25 124 ILE A CA 1
ATOM 985 C C . ILE A 1 124 ? -14.463 1.603 -3.183 1.00 86.25 124 I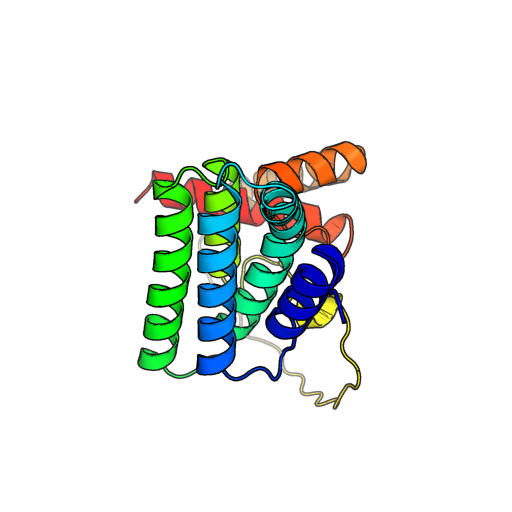LE A C 1
ATOM 987 O O . ILE A 1 124 ? -14.968 2.205 -4.127 1.00 86.25 124 ILE A O 1
ATOM 991 N N . CYS A 1 125 ? -13.729 0.500 -3.343 1.00 72.00 125 CYS A N 1
ATOM 992 C CA . CYS A 1 125 ? -13.319 -0.004 -4.653 1.00 72.00 125 CYS A CA 1
ATOM 993 C C . CYS A 1 125 ? -14.301 -1.041 -5.247 1.00 72.00 125 CYS A C 1
ATOM 995 O O . CYS A 1 125 ? -14.034 -1.554 -6.325 1.00 72.00 125 CYS A O 1
ATOM 997 N N . GLY A 1 126 ? -15.447 -1.278 -4.590 1.00 54.81 126 GLY A N 1
ATOM 998 C CA . GLY A 1 126 ? -16.662 -1.873 -5.161 1.00 54.81 126 GLY A CA 1
ATOM 999 C C . GLY A 1 126 ? -16.548 -3.290 -5.736 1.00 54.81 126 GLY A C 1
ATOM 1000 O O . GLY A 1 126 ? -16.463 -3.439 -6.948 1.00 54.81 126 GLY A O 1
ATOM 1001 N N . ASP A 1 127 ? -16.727 -4.309 -4.891 1.00 42.25 127 ASP A N 1
ATOM 1002 C CA . ASP A 1 127 ? -17.281 -5.607 -5.312 1.00 42.25 127 ASP A CA 1
ATOM 1003 C C . ASP A 1 127 ? -18.748 -5.684 -4.823 1.00 42.25 127 ASP A C 1
ATOM 1005 O O . ASP A 1 127 ? -19.018 -5.583 -3.625 1.00 42.25 127 ASP A O 1
ATOM 1009 N N . ALA A 1 128 ? -19.719 -5.807 -5.736 1.00 35.78 128 ALA A N 1
ATOM 1010 C CA . ALA A 1 128 ? -21.150 -5.994 -5.424 1.00 35.78 128 ALA A CA 1
ATOM 1011 C C . ALA A 1 128 ? -21.478 -7.478 -5.100 1.00 35.78 128 ALA A C 1
ATOM 1013 O O . ALA A 1 128 ? -20.750 -8.345 -5.583 1.00 35.78 128 ALA A O 1
ATOM 1014 N N . PRO A 1 129 ? -22.590 -7.840 -4.406 1.00 41.62 129 PRO A N 1
ATOM 1015 C CA . PRO A 1 129 ? -23.675 -7.015 -3.878 1.00 41.62 129 PRO A CA 1
ATOM 1016 C C . PRO A 1 129 ? -23.717 -6.931 -2.341 1.00 41.62 129 PRO A C 1
ATOM 1018 O O . PRO A 1 129 ? -23.251 -7.800 -1.604 1.00 41.62 129 PRO A O 1
ATOM 1021 N N . GLU A 1 130 ? -24.365 -5.868 -1.877 1.00 38.09 130 GLU A N 1
ATOM 1022 C CA . GLU A 1 130 ? -24.693 -5.596 -0.483 1.00 38.09 130 GLU A CA 1
ATOM 1023 C C . GLU A 1 130 ? -25.727 -6.600 0.046 1.00 38.09 130 GLU A C 1
ATOM 1025 O O . GLU A 1 130 ? -26.826 -6.736 -0.492 1.00 38.09 130 GLU A O 1
ATOM 1030 N N . ILE A 1 131 ? -25.404 -7.267 1.155 1.00 43.81 131 ILE A N 1
ATOM 1031 C CA . ILE A 1 131 ? -26.431 -7.742 2.082 1.00 43.81 131 ILE A CA 1
ATOM 1032 C C . ILE A 1 131 ? -26.493 -6.705 3.195 1.00 43.81 131 ILE A C 1
ATOM 1034 O O . ILE A 1 131 ? -25.657 -6.684 4.102 1.00 43.81 131 ILE A O 1
ATOM 1038 N N . GLU A 1 132 ? -27.485 -5.825 3.096 1.00 34.28 132 GLU A N 1
ATOM 1039 C CA . GLU A 1 132 ? -27.859 -4.899 4.153 1.00 34.28 132 GLU A CA 1
ATOM 1040 C C . GLU A 1 132 ? -28.130 -5.671 5.454 1.00 34.28 132 GLU A C 1
ATOM 1042 O O . GLU A 1 132 ? -29.053 -6.484 5.546 1.00 34.28 132 GLU A O 1
ATOM 1047 N N . LYS A 1 133 ? -27.371 -5.371 6.510 1.00 34.16 133 LYS A N 1
ATOM 1048 C CA . LYS A 1 133 ? -27.870 -5.508 7.881 1.00 34.16 133 LYS A CA 1
ATOM 1049 C C . LYS A 1 133 ? -27.614 -4.224 8.651 1.00 34.16 133 LYS A C 1
ATOM 1051 O O . LYS A 1 133 ? -26.530 -3.954 9.155 1.00 34.16 133 LYS A O 1
ATOM 1056 N N . LYS A 1 134 ? -28.690 -3.449 8.706 1.00 31.44 134 LYS A N 1
ATOM 1057 C CA . LYS A 1 134 ? -28.917 -2.267 9.524 1.00 31.44 134 LYS A CA 1
ATOM 1058 C C . LYS A 1 134 ? -29.053 -2.692 10.988 1.00 31.44 134 LYS A C 1
ATOM 1060 O O . LYS A 1 134 ? -29.998 -3.408 11.301 1.00 31.44 134 LYS A O 1
ATOM 1065 N N . THR A 1 135 ? -28.195 -2.186 11.872 1.00 25.62 135 THR A N 1
ATOM 1066 C CA . THR A 1 135 ? -28.555 -2.009 13.288 1.00 25.62 135 THR A CA 1
ATOM 1067 C C . THR A 1 135 ? -27.906 -0.739 13.820 1.00 25.62 135 THR A C 1
ATOM 1069 O O . THR A 1 135 ? -26.688 -0.589 13.821 1.00 25.62 135 THR A O 1
ATOM 1072 N N . SER A 1 136 ? -28.773 0.179 14.236 1.00 27.42 136 SER A N 1
ATOM 1073 C CA . SER A 1 136 ? -28.480 1.388 14.996 1.00 27.42 136 SER A CA 1
ATOM 1074 C C . SER A 1 136 ? -28.282 1.042 16.474 1.00 27.42 136 SER A C 1
ATOM 1076 O O . SER A 1 136 ? -29.024 0.207 16.987 1.00 27.42 136 SER A O 1
ATOM 1078 N N . SER A 1 137 ? -27.344 1.719 17.142 1.00 28.75 137 SER A N 1
ATOM 1079 C CA . SER A 1 137 ? -27.533 2.225 18.512 1.00 28.75 137 SER A CA 1
ATOM 1080 C C . SER A 1 137 ? -26.361 3.123 18.944 1.00 28.75 137 SER A C 1
ATOM 1082 O O . SER A 1 137 ? -25.225 2.666 19.070 1.00 28.75 137 SER A O 1
ATOM 1084 N N . GLU A 1 138 ? -26.689 4.395 19.171 1.00 26.98 138 GLU A N 1
ATOM 1085 C CA . GLU A 1 138 ? -26.082 5.377 20.095 1.00 26.98 138 GLU A CA 1
ATOM 1086 C C . GLU A 1 138 ? -25.995 4.821 21.538 1.00 26.98 138 GLU A C 1
ATOM 1088 O O . GLU A 1 138 ? -26.704 3.868 21.842 1.00 26.98 138 GLU A O 1
ATOM 1093 N N . VAL A 1 139 ? -25.272 5.315 22.551 1.00 27.64 139 VAL A N 1
ATOM 1094 C CA . VAL A 1 139 ? -24.295 6.383 22.871 1.00 27.64 139 VAL A CA 1
ATOM 1095 C C . VAL A 1 139 ? -23.827 6.028 24.300 1.00 27.64 139 VAL A C 1
ATOM 1097 O O . VAL A 1 139 ? -24.656 5.564 25.074 1.00 27.64 139 VAL A O 1
ATOM 1100 N N . THR A 1 140 ? -22.583 6.322 24.700 1.00 26.20 140 THR A N 1
ATOM 1101 C CA . THR A 1 140 ? -22.294 6.893 26.040 1.00 26.20 140 THR A CA 1
ATOM 1102 C C . THR A 1 140 ? -20.936 7.592 26.069 1.00 26.20 140 THR A C 1
ATOM 1104 O O . THR A 1 140 ? -19.916 7.023 25.687 1.00 26.20 140 THR A O 1
ATOM 1107 N N . THR A 1 141 ? -20.977 8.828 26.555 1.00 30.34 141 THR A N 1
ATOM 1108 C CA . THR A 1 141 ? -19.892 9.766 26.866 1.00 30.34 141 THR A CA 1
ATOM 1109 C C . THR A 1 141 ? -19.273 9.467 28.233 1.00 30.34 141 THR A C 1
ATOM 1111 O O . THR A 1 141 ? -20.034 9.249 29.167 1.00 30.34 141 THR A O 1
ATOM 1114 N N . ASP A 1 142 ? -17.943 9.550 28.356 1.00 30.58 142 ASP A N 1
ATOM 1115 C CA . ASP A 1 142 ? -17.171 10.088 29.504 1.00 30.58 142 ASP A CA 1
ATOM 1116 C C . ASP A 1 142 ? -15.673 10.023 29.115 1.00 30.58 142 ASP A C 1
ATOM 1118 O O . ASP A 1 142 ? -15.278 9.085 28.430 1.00 30.58 142 ASP A O 1
ATOM 1122 N N . GLY A 1 143 ? -14.727 10.909 29.417 1.00 29.61 143 GLY A N 1
ATOM 1123 C CA . GLY A 1 143 ? -14.651 12.147 30.177 1.00 29.61 143 GLY A CA 1
ATOM 1124 C C . GLY A 1 143 ? -13.152 12.484 30.330 1.00 29.61 143 GLY A C 1
ATOM 1125 O O . GLY A 1 143 ? -12.358 11.625 30.698 1.00 29.61 143 GLY A O 1
ATOM 1126 N N . GLY A 1 144 ? -12.752 13.725 30.025 1.00 32.66 144 GLY A N 1
ATOM 1127 C CA . GLY A 1 144 ? -11.566 14.379 30.606 1.00 32.66 144 GLY A CA 1
ATOM 1128 C C . GLY A 1 144 ? -10.159 14.129 30.025 1.00 32.66 144 GLY A C 1
ATOM 1129 O O . GLY A 1 144 ? -9.388 13.357 30.587 1.00 32.66 144 GLY A O 1
ATOM 1130 N N . LYS A 1 145 ? -9.743 14.952 29.044 1.00 37.31 145 LYS A N 1
ATOM 1131 C CA . LYS A 1 145 ? -8.420 15.636 29.023 1.00 37.31 145 LYS A CA 1
ATOM 1132 C C . LYS A 1 145 ? -8.363 16.766 27.977 1.00 37.31 145 LYS A C 1
ATOM 1134 O O . LYS A 1 145 ? -7.540 16.805 27.069 1.00 37.31 145 LYS A O 1
ATOM 1139 N N . LEU A 1 146 ? -9.252 17.744 28.130 1.00 43.69 146 LEU A N 1
ATOM 1140 C CA . LEU A 1 146 ? -9.230 18.980 27.346 1.00 43.69 146 LEU A CA 1
ATOM 1141 C C . LEU A 1 146 ? -7.989 19.789 27.737 1.00 43.69 146 LEU A C 1
ATOM 1143 O O . LEU A 1 146 ? -7.986 20.391 28.802 1.00 43.69 146 LEU A O 1
ATOM 1147 N N . ASN A 1 147 ? -6.921 19.710 26.938 1.00 51.88 147 ASN A N 1
ATOM 1148 C CA . ASN A 1 147 ? -5.991 20.819 26.656 1.00 51.88 147 ASN A CA 1
ATOM 1149 C C . ASN A 1 147 ? -4.860 20.416 25.685 1.00 51.88 147 ASN A C 1
ATOM 1151 O O . ASN A 1 147 ? -4.337 21.289 25.001 1.00 51.88 147 ASN A O 1
ATOM 1155 N N . GLN A 1 148 ? -4.522 19.125 25.536 1.00 50.56 148 GLN A N 1
ATOM 1156 C CA . GLN A 1 148 ? -3.607 18.663 24.468 1.00 50.56 148 GLN A CA 1
ATOM 1157 C C . GLN A 1 148 ? -4.338 18.359 23.153 1.00 50.56 148 GLN A C 1
ATOM 1159 O O . GLN A 1 148 ? -3.823 18.657 22.074 1.00 50.56 148 GLN A O 1
ATOM 1164 N N . ASP A 1 149 ? -5.574 17.870 23.242 1.00 54.91 149 ASP A N 1
ATOM 1165 C CA . ASP A 1 149 ? -6.350 17.460 22.070 1.00 54.91 149 ASP A CA 1
ATOM 1166 C C . ASP A 1 149 ? -6.783 18.637 21.195 1.00 54.91 149 ASP A C 1
ATOM 1168 O O . ASP A 1 149 ? -6.877 18.491 19.983 1.00 54.91 149 ASP A O 1
ATOM 1172 N N . ALA A 1 150 ? -6.989 19.826 21.770 1.00 55.34 150 ALA A N 1
ATOM 1173 C CA . ALA A 1 150 ? -7.417 20.999 21.010 1.00 55.34 150 ALA A CA 1
ATOM 1174 C C . ALA A 1 150 ? -6.314 21.518 20.072 1.00 55.34 150 ALA A C 1
ATOM 1176 O O . ALA A 1 150 ? -6.579 21.809 18.907 1.00 55.34 150 ALA A O 1
ATOM 1177 N N . ALA A 1 151 ? -5.065 21.589 20.546 1.00 55.62 151 ALA A N 1
ATOM 1178 C CA . ALA A 1 151 ? -3.930 22.004 19.721 1.00 55.62 151 ALA A CA 1
ATOM 1179 C C . ALA A 1 151 ? -3.601 20.956 18.644 1.00 55.62 151 ALA A C 1
ATOM 1181 O O . ALA A 1 151 ? -3.365 21.311 17.488 1.00 55.62 151 ALA A O 1
ATOM 1182 N N . LEU A 1 152 ? -3.658 19.666 19.001 1.00 59.41 152 LEU A N 1
ATOM 1183 C CA . LEU A 1 152 ? -3.456 18.565 18.059 1.00 59.41 152 LEU A CA 1
ATOM 1184 C C . LEU A 1 152 ? -4.574 18.514 17.000 1.00 59.41 152 LEU A C 1
ATOM 1186 O O . LEU A 1 152 ? -4.289 18.343 15.817 1.00 59.41 152 LEU A O 1
ATOM 1190 N N . ALA A 1 153 ? -5.833 18.733 17.394 1.00 63.03 153 ALA A N 1
ATOM 1191 C CA . ALA A 1 153 ? -6.978 18.794 16.486 1.00 63.03 153 ALA A CA 1
ATOM 1192 C C . ALA A 1 153 ? -6.926 20.014 15.552 1.00 63.03 153 ALA A C 1
ATOM 1194 O O . ALA A 1 153 ? -7.211 19.881 14.362 1.00 63.03 153 ALA A O 1
ATOM 1195 N N . MET A 1 154 ? -6.498 21.182 16.049 1.00 64.50 154 MET A N 1
ATOM 1196 C CA . MET A 1 154 ? -6.273 22.365 15.208 1.00 64.50 154 MET A CA 1
ATOM 1197 C C . MET A 1 154 ? -5.160 22.129 14.177 1.00 64.50 154 MET A C 1
ATOM 1199 O O . MET A 1 154 ? -5.327 22.485 13.010 1.00 64.50 154 MET A O 1
ATOM 1203 N N . GLY A 1 155 ? -4.059 21.478 14.574 1.00 70.94 155 GLY A N 1
ATOM 1204 C CA . GLY A 1 155 ? -2.968 21.110 13.667 1.00 70.94 155 GLY A CA 1
ATOM 1205 C C . GLY A 1 155 ? -3.404 20.124 12.577 1.00 70.94 155 GLY A C 1
ATOM 1206 O O . GLY A 1 155 ? -3.125 20.350 11.400 1.00 70.94 155 GLY A O 1
ATOM 1207 N N . LYS A 1 156 ? -4.165 19.082 12.946 1.00 76.56 156 LYS A N 1
ATOM 1208 C CA . LYS A 1 156 ? -4.739 18.118 11.988 1.00 76.56 156 LYS A CA 1
ATOM 1209 C C . LYS A 1 156 ? -5.690 18.793 10.993 1.00 76.56 156 LYS A C 1
ATOM 1211 O O . LYS A 1 156 ? -5.620 18.515 9.799 1.00 76.56 156 LYS A O 1
ATOM 1216 N N . GLY A 1 157 ? -6.536 19.717 11.457 1.00 84.75 157 GLY A N 1
ATOM 1217 C CA . GLY A 1 157 ? -7.454 20.466 10.592 1.00 84.75 157 GLY A CA 1
ATOM 1218 C C . GLY A 1 157 ? -6.739 21.369 9.580 1.00 84.75 157 GLY A C 1
ATOM 1219 O O . GLY A 1 157 ? -7.142 21.440 8.417 1.00 84.75 157 GLY A O 1
ATOM 1220 N N . ALA A 1 158 ? -5.651 22.024 9.992 1.00 88.38 158 ALA A N 1
ATOM 1221 C CA . ALA A 1 158 ? -4.839 22.852 9.102 1.00 88.38 158 ALA A CA 1
ATOM 1222 C C . ALA A 1 158 ? -4.113 22.015 8.034 1.00 88.38 158 ALA A C 1
ATOM 1224 O O . ALA A 1 158 ? -4.216 22.333 6.848 1.00 88.38 158 ALA A O 1
ATOM 1225 N N . ALA A 1 159 ? -3.462 20.916 8.436 1.00 90.38 159 ALA A N 1
ATOM 1226 C CA . ALA A 1 159 ? -2.777 20.000 7.520 1.00 90.38 159 ALA A CA 1
ATOM 1227 C C . ALA A 1 159 ? -3.745 19.375 6.500 1.00 90.38 159 ALA A C 1
ATOM 1229 O O . ALA A 1 159 ? -3.461 19.333 5.303 1.00 90.38 159 ALA A O 1
ATOM 1230 N N . MET A 1 160 ? -4.939 18.965 6.945 1.00 93.31 160 MET A N 1
ATOM 1231 C CA . MET A 1 160 ? -5.987 18.455 6.058 1.00 93.31 160 MET A CA 1
ATOM 1232 C C . MET A 1 160 ? -6.394 19.490 5.004 1.00 93.31 160 MET A C 1
ATOM 1234 O O . MET A 1 160 ? -6.463 19.174 3.815 1.00 93.31 160 MET A O 1
ATOM 1238 N N . LYS A 1 161 ? -6.638 20.738 5.422 1.00 93.06 161 LYS A N 1
ATOM 1239 C CA . LYS A 1 161 ? -7.013 21.827 4.512 1.00 93.06 161 LYS A CA 1
ATOM 1240 C C . LYS A 1 161 ? -5.901 22.137 3.508 1.00 93.06 161 LYS A C 1
ATOM 1242 O O . LYS A 1 161 ? -6.198 22.382 2.341 1.00 93.06 161 LYS A O 1
ATOM 1247 N N . GLU A 1 162 ? -4.641 22.121 3.935 1.00 94.62 162 GLU A N 1
ATOM 1248 C CA . GLU A 1 162 ? -3.494 22.312 3.044 1.00 94.62 162 GLU A CA 1
ATOM 1249 C C . GLU A 1 162 ? -3.444 21.224 1.964 1.00 94.62 162 GLU A C 1
ATOM 1251 O O . GLU A 1 162 ? -3.416 21.540 0.774 1.00 94.62 162 GLU A O 1
ATOM 1256 N N . LEU A 1 163 ? -3.518 19.952 2.365 1.00 95.44 163 LEU A N 1
ATOM 1257 C CA . LEU A 1 163 ? -3.477 18.814 1.446 1.00 95.44 163 LEU A CA 1
ATOM 1258 C C . LEU A 1 163 ? -4.656 18.811 0.460 1.00 95.44 163 LEU A C 1
ATOM 1260 O O . LEU A 1 163 ? -4.465 18.521 -0.723 1.00 95.44 163 LEU A O 1
ATOM 1264 N N . LEU A 1 164 ? -5.863 19.172 0.910 1.00 95.31 164 LEU A N 1
ATOM 1265 C CA . LEU A 1 164 ? -7.045 19.269 0.046 1.00 95.31 164 LEU A CA 1
ATOM 1266 C C . LEU A 1 164 ? -6.886 20.320 -1.058 1.00 95.31 164 LEU A C 1
ATOM 1268 O O . LEU A 1 164 ? -7.367 20.095 -2.171 1.00 95.31 164 LEU A O 1
ATOM 1272 N N . ASN A 1 165 ? -6.183 21.419 -0.773 1.00 96.50 165 ASN A N 1
ATOM 1273 C CA . ASN A 1 165 ? -5.960 22.520 -1.712 1.00 96.50 165 ASN A CA 1
ATOM 1274 C C . ASN A 1 165 ? -4.833 22.256 -2.7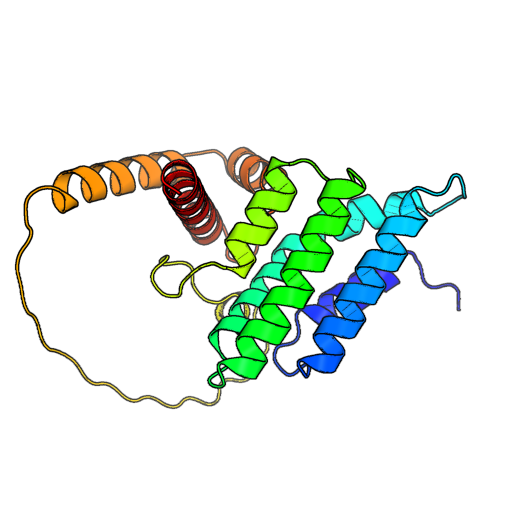25 1.00 96.50 165 ASN A C 1
ATOM 1276 O O . ASN A 1 165 ? -4.664 23.037 -3.662 1.00 96.50 165 ASN A O 1
ATOM 1280 N N . LEU A 1 166 ? -4.067 21.169 -2.583 1.00 96.56 166 LEU A N 1
ATOM 1281 C CA . LEU A 1 166 ? -3.021 20.825 -3.547 1.00 96.56 166 LEU A CA 1
ATOM 1282 C C . LEU A 1 166 ? -3.612 20.428 -4.914 1.00 96.56 166 LEU A C 1
ATOM 1284 O O . LEU A 1 166 ? -4.669 19.789 -4.982 1.00 96.56 166 LEU A O 1
ATOM 1288 N N . PRO A 1 167 ? -2.915 20.708 -6.031 1.00 97.69 167 PRO A N 1
ATOM 1289 C CA . PRO A 1 167 ? -3.267 20.135 -7.327 1.00 97.69 167 PRO A CA 1
ATOM 1290 C C . PRO A 1 167 ? -3.353 18.604 -7.258 1.00 97.69 167 PRO A C 1
ATOM 1292 O O . PRO A 1 167 ? -2.550 17.965 -6.579 1.00 97.69 167 PRO A O 1
ATOM 1295 N N . LEU A 1 168 ? -4.303 17.998 -7.983 1.00 97.12 168 LEU A N 1
ATOM 1296 C CA . LEU A 1 168 ? -4.518 16.541 -7.930 1.00 97.12 168 LEU A CA 1
ATOM 1297 C C . LEU A 1 168 ? -3.240 15.758 -8.271 1.00 97.12 168 LEU A C 1
ATOM 1299 O O . LEU A 1 168 ? -2.882 14.828 -7.560 1.00 97.12 168 LEU A O 1
ATOM 1303 N N . ALA A 1 169 ? -2.513 16.194 -9.302 1.00 97.88 169 ALA A N 1
ATOM 1304 C CA . ALA A 1 169 ? -1.262 15.566 -9.721 1.00 97.88 169 ALA A CA 1
ATOM 1305 C C . ALA A 1 169 ? -0.187 15.572 -8.619 1.00 97.88 169 ALA A C 1
ATOM 1307 O O . ALA A 1 169 ? 0.567 14.610 -8.487 1.00 97.88 169 ALA A O 1
ATOM 1308 N N . GLU A 1 170 ? -0.131 16.630 -7.806 1.00 98.00 170 GLU A N 1
ATOM 1309 C CA . GLU A 1 170 ? 0.800 16.712 -6.680 1.00 98.00 170 GLU A CA 1
ATOM 1310 C C . GLU A 1 170 ? 0.391 15.755 -5.556 1.00 98.00 170 GLU A C 1
ATOM 1312 O O . GLU A 1 170 ? 1.238 15.062 -4.994 1.00 98.00 170 GLU A O 1
ATOM 1317 N N . LEU A 1 171 ? -0.909 15.661 -5.269 1.00 97.75 171 LEU A N 1
ATOM 1318 C CA . LEU A 1 171 ? -1.439 14.731 -4.275 1.00 97.75 171 LEU A CA 1
ATOM 1319 C C . LEU A 1 171 ? -1.166 13.270 -4.666 1.00 97.75 171 LEU A C 1
ATOM 1321 O O . LEU A 1 171 ? -0.656 12.493 -3.857 1.00 97.75 171 LEU A O 1
ATOM 1325 N N . GLU A 1 172 ? -1.421 12.912 -5.926 1.00 98.25 172 GLU A N 1
ATOM 1326 C CA . GLU A 1 172 ? -1.102 11.584 -6.449 1.00 98.25 172 GLU A CA 1
ATOM 1327 C C . GLU A 1 172 ? 0.403 11.304 -6.419 1.00 98.25 172 GLU A C 1
ATOM 1329 O O . GLU A 1 172 ? 0.818 10.197 -6.081 1.00 98.25 172 GLU A O 1
ATOM 1334 N N . ARG A 1 173 ? 1.243 12.296 -6.754 1.00 98.38 173 ARG A N 1
ATOM 1335 C CA . ARG A 1 173 ? 2.706 12.167 -6.682 1.00 98.38 173 ARG A CA 1
ATOM 1336 C C . ARG A 1 173 ? 3.158 11.850 -5.259 1.00 98.38 173 ARG A C 1
ATOM 1338 O O . ARG A 1 173 ? 3.964 10.938 -5.081 1.00 98.38 173 ARG A O 1
ATOM 1345 N N . ARG A 1 174 ? 2.621 12.554 -4.256 1.00 98.38 174 ARG A N 1
ATOM 1346 C CA . ARG A 1 174 ? 2.912 12.294 -2.836 1.00 98.38 174 ARG A CA 1
ATOM 1347 C C . ARG A 1 174 ? 2.450 10.906 -2.406 1.00 98.38 174 ARG A C 1
ATOM 1349 O O . ARG A 1 174 ? 3.200 10.222 -1.718 1.00 98.38 174 ARG A O 1
ATOM 1356 N N . CYS A 1 175 ? 1.270 10.465 -2.840 1.00 98.50 175 CYS A N 1
ATOM 1357 C CA . CYS A 1 175 ? 0.785 9.117 -2.539 1.00 98.50 175 CYS A CA 1
ATOM 1358 C C . CYS A 1 175 ? 1.678 8.041 -3.168 1.00 98.50 175 CYS A C 1
ATOM 1360 O O . CYS A 1 175 ? 2.146 7.157 -2.457 1.00 98.50 175 CYS A O 1
ATOM 1362 N N . ARG A 1 176 ? 2.001 8.156 -4.465 1.00 98.38 176 ARG A N 1
ATOM 1363 C CA . ARG A 1 176 ? 2.892 7.213 -5.165 1.00 98.38 176 ARG A CA 1
ATOM 1364 C C . ARG A 1 176 ? 4.273 7.151 -4.521 1.00 98.38 176 ARG A C 1
ATOM 1366 O O . ARG A 1 176 ? 4.787 6.062 -4.313 1.00 98.38 176 ARG A O 1
ATOM 1373 N N . HIS A 1 177 ? 4.855 8.298 -4.167 1.00 98.25 177 HIS A N 1
ATOM 1374 C CA . HIS A 1 177 ? 6.162 8.352 -3.507 1.00 98.25 177 HIS A CA 1
ATOM 1375 C C . HIS A 1 177 ? 6.180 7.606 -2.165 1.00 98.25 177 HIS A C 1
ATOM 1377 O O . HIS A 1 177 ? 7.174 6.966 -1.829 1.00 98.25 177 HIS A O 1
ATOM 1383 N N . ASN A 1 178 ? 5.070 7.670 -1.430 1.00 98.50 178 ASN A N 1
ATOM 1384 C CA . ASN A 1 178 ? 4.912 7.060 -0.115 1.00 98.50 178 ASN A CA 1
ATOM 1385 C C . ASN A 1 178 ? 4.201 5.698 -0.154 1.00 98.50 178 ASN A C 1
ATOM 1387 O O . ASN A 1 178 ? 3.780 5.216 0.885 1.00 98.50 178 ASN A O 1
ATOM 1391 N N . GLY A 1 179 ? 4.016 5.067 -1.317 1.00 98.38 179 GLY A N 1
ATOM 1392 C CA . GLY A 1 179 ? 3.363 3.754 -1.388 1.00 98.38 179 GLY A CA 1
ATOM 1393 C C . GLY A 1 179 ? 1.918 3.741 -0.877 1.00 98.38 179 GLY A C 1
ATOM 1394 O O . GLY A 1 179 ? 1.490 2.770 -0.259 1.00 98.38 179 GLY A O 1
ATOM 1395 N N . LEU A 1 180 ? 1.163 4.815 -1.116 1.00 98.50 180 LEU A N 1
ATOM 1396 C CA . LEU A 1 180 ? -0.244 4.943 -0.730 1.00 98.50 180 LEU A CA 1
ATOM 1397 C C . LEU A 1 180 ? -1.171 4.754 -1.935 1.00 98.50 180 LEU A C 1
ATOM 1399 O O . LEU A 1 180 ? -0.880 5.214 -3.041 1.00 98.50 180 LEU A O 1
ATOM 1403 N N . SER A 1 181 ? -2.312 4.103 -1.697 1.00 97.81 181 SER A N 1
ATOM 1404 C CA . SER A 1 181 ? -3.341 3.867 -2.713 1.00 97.81 181 SER A CA 1
ATOM 1405 C C . SER A 1 181 ? -3.977 5.174 -3.186 1.00 97.81 181 SER A C 1
ATOM 1407 O O . SER A 1 181 ? -4.230 6.090 -2.394 1.00 97.81 181 SER A O 1
ATOM 1409 N N . LEU A 1 182 ? -4.291 5.225 -4.481 1.00 96.69 182 LEU A N 1
ATOM 1410 C CA . LEU A 1 182 ? -5.046 6.314 -5.105 1.00 96.69 182 LEU A CA 1
ATOM 1411 C C . LEU A 1 182 ? -6.564 6.029 -5.147 1.00 96.69 182 LEU A C 1
ATOM 1413 O O . LEU A 1 182 ? -7.337 6.928 -5.481 1.00 96.69 182 LEU A O 1
ATOM 1417 N N . CYS A 1 183 ? -7.014 4.809 -4.810 1.00 95.06 183 CYS A N 1
ATOM 1418 C CA . CYS A 1 183 ? -8.434 4.431 -4.875 1.00 95.06 183 CYS A CA 1
ATOM 1419 C C . CYS A 1 183 ? -9.271 5.246 -3.874 1.00 95.06 183 CYS A C 1
ATOM 1421 O O . CYS A 1 183 ? -8.878 5.413 -2.718 1.00 95.06 183 CYS A O 1
ATOM 1423 N N . GLY A 1 184 ? -10.440 5.738 -4.291 1.00 92.75 184 GLY A N 1
ATOM 1424 C CA . GLY A 1 184 ? -11.329 6.553 -3.448 1.00 92.75 184 GLY A CA 1
ATOM 1425 C C . GLY A 1 184 ? -11.170 8.065 -3.585 1.00 92.75 184 GLY A C 1
ATOM 1426 O O . GLY A 1 184 ? -11.799 8.819 -2.849 1.00 92.75 184 GLY A O 1
ATOM 1427 N N . GLY A 1 185 ? -10.353 8.525 -4.533 1.00 93.69 185 GLY A N 1
ATOM 1428 C CA . GLY A 1 185 ? -10.273 9.936 -4.897 1.00 93.69 185 GLY A CA 1
ATOM 1429 C C . GLY A 1 185 ? -9.536 10.813 -3.881 1.00 93.69 185 GLY A C 1
ATOM 1430 O O . GLY A 1 185 ? -8.774 10.344 -3.034 1.00 93.69 185 GLY A O 1
ATOM 1431 N N . ARG A 1 186 ? -9.731 12.131 -4.019 1.00 96.12 186 ARG A N 1
ATOM 1432 C CA . ARG A 1 186 ? -8.956 13.167 -3.315 1.00 96.12 186 ARG A CA 1
ATOM 1433 C C . ARG A 1 186 ? -9.007 13.020 -1.798 1.00 96.12 186 ARG A C 1
ATOM 1435 O O . ARG A 1 186 ? -7.959 13.027 -1.163 1.00 96.12 186 ARG A O 1
ATOM 1442 N N . GLU A 1 187 ? -10.200 12.904 -1.229 1.00 94.88 187 GLU A N 1
ATOM 1443 C CA . GLU A 1 187 ? -10.375 12.866 0.227 1.00 94.88 187 GLU A CA 1
ATOM 1444 C C . GLU A 1 187 ? -9.660 11.662 0.840 1.00 94.88 187 GLU A C 1
ATOM 1446 O O . GLU A 1 187 ? -8.932 11.806 1.818 1.00 94.88 187 GLU A O 1
ATOM 1451 N N . MET A 1 188 ? -9.763 10.497 0.197 1.00 95.31 188 MET A N 1
ATOM 1452 C CA . MET A 1 188 ? -9.093 9.284 0.658 1.00 95.31 188 MET A CA 1
ATOM 1453 C C . MET A 1 188 ? -7.572 9.385 0.582 1.00 95.31 188 MET A C 1
ATOM 1455 O O . MET A 1 188 ? -6.888 8.967 1.516 1.00 95.31 188 MET A O 1
ATOM 1459 N N . MET A 1 189 ? -7.029 9.982 -0.482 1.00 97.12 189 MET A N 1
ATOM 1460 C CA . MET A 1 189 ? -5.593 10.260 -0.571 1.00 97.12 189 MET A CA 1
ATOM 1461 C C . MET A 1 189 ? -5.113 11.179 0.561 1.00 97.12 189 MET A C 1
ATOM 1463 O O . MET A 1 189 ? -4.078 10.908 1.170 1.00 97.12 189 MET A O 1
ATOM 1467 N N . VAL A 1 190 ? -5.875 12.229 0.887 1.00 97.19 190 VAL A N 1
ATOM 1468 C CA . VAL A 1 190 ? -5.556 13.123 2.011 1.00 97.19 190 VAL A CA 1
ATOM 1469 C C . VAL A 1 190 ? -5.598 12.370 3.342 1.00 97.19 190 VAL A C 1
ATOM 1471 O O . VAL A 1 190 ? -4.632 12.437 4.099 1.00 97.19 190 VAL A O 1
ATOM 1474 N N . SER A 1 191 ? -6.656 11.600 3.610 1.00 95.88 191 SER A N 1
ATOM 1475 C CA . SER A 1 191 ? -6.778 10.815 4.847 1.00 95.88 191 SER A CA 1
ATOM 1476 C C . SER A 1 191 ? -5.636 9.809 5.013 1.00 95.88 191 SER A C 1
ATOM 1478 O O . SER A 1 191 ? -5.104 9.650 6.111 1.00 95.88 191 SER A O 1
ATOM 1480 N N . ARG A 1 192 ? -5.203 9.157 3.925 1.00 97.19 192 ARG A N 1
ATOM 1481 C CA . ARG A 1 192 ? -4.052 8.239 3.948 1.00 97.19 192 ARG A CA 1
ATOM 1482 C C . ARG A 1 192 ? -2.739 8.957 4.255 1.00 97.19 192 ARG A C 1
ATOM 1484 O O . ARG A 1 192 ? -1.954 8.437 5.040 1.00 97.19 192 ARG A O 1
ATOM 1491 N N . LEU A 1 193 ? -2.507 10.138 3.676 1.00 97.38 193 LEU A N 1
ATOM 1492 C CA . LEU A 1 193 ? -1.307 10.939 3.950 1.00 97.38 193 LEU A CA 1
ATOM 1493 C C . LEU A 1 193 ? -1.259 11.424 5.404 1.00 97.38 193 LEU A C 1
ATOM 1495 O O . LEU A 1 193 ? -0.216 11.315 6.040 1.00 97.38 193 LEU A O 1
ATOM 1499 N N . LEU A 1 194 ? -2.386 11.887 5.949 1.00 95.81 194 LEU A N 1
ATOM 1500 C CA . LEU A 1 194 ? -2.479 12.272 7.361 1.00 95.81 194 LEU A CA 1
ATOM 1501 C C . LEU A 1 194 ? -2.235 11.070 8.281 1.00 95.81 194 LEU A C 1
ATOM 1503 O O . LEU A 1 194 ? -1.451 11.154 9.224 1.00 95.81 194 LEU A O 1
ATOM 1507 N N . SER A 1 195 ? -2.847 9.922 7.973 1.00 95.25 195 SER A N 1
ATOM 1508 C CA . SER A 1 195 ? -2.621 8.692 8.734 1.00 95.25 195 SER A CA 1
ATOM 1509 C C . SER A 1 195 ? -1.163 8.226 8.678 1.00 95.25 195 SER A C 1
ATOM 1511 O O . SER A 1 195 ? -0.691 7.638 9.651 1.00 95.25 195 SER A O 1
ATOM 1513 N N . LEU A 1 196 ? -0.463 8.443 7.561 1.00 96.00 196 LEU A N 1
ATOM 1514 C CA . LEU A 1 196 ? 0.957 8.126 7.436 1.00 96.00 196 LEU A CA 1
ATOM 1515 C C . LEU A 1 196 ? 1.802 9.035 8.333 1.00 96.00 196 LEU A C 1
ATOM 1517 O O . LEU A 1 196 ? 2.613 8.527 9.100 1.00 96.00 196 LEU A O 1
ATOM 1521 N N . GLU A 1 197 ? 1.568 10.347 8.293 1.00 93.62 197 GLU A N 1
ATOM 1522 C CA . GLU A 1 197 ? 2.288 11.317 9.127 1.00 93.62 197 GLU A CA 1
ATOM 1523 C C . GLU A 1 197 ? 2.116 11.012 10.628 1.00 93.62 197 GLU A C 1
ATOM 1525 O O . GLU A 1 197 ? 3.060 11.095 11.415 1.00 93.62 197 GLU A O 1
ATOM 1530 N N . GLU A 1 198 ? 0.913 10.610 11.043 1.00 91.06 198 GLU A N 1
ATOM 1531 C CA . GLU A 1 198 ? 0.645 10.173 12.417 1.00 91.06 198 GLU A CA 1
ATOM 1532 C C . GLU A 1 198 ? 1.425 8.906 12.791 1.00 91.06 198 GLU A C 1
ATOM 1534 O O . GLU A 1 198 ? 1.998 8.836 13.881 1.00 91.06 198 GLU A O 1
ATOM 1539 N N . ALA A 1 199 ? 1.487 7.924 11.887 1.00 90.94 199 ALA A N 1
ATOM 1540 C CA . ALA A 1 199 ? 2.248 6.696 12.097 1.00 90.94 199 ALA A CA 1
ATOM 1541 C C . ALA A 1 199 ? 3.764 6.956 12.156 1.00 90.94 199 ALA A C 1
ATOM 1543 O O . ALA A 1 199 ? 4.469 6.324 12.942 1.00 90.94 199 ALA A O 1
ATOM 1544 N N . GLU A 1 200 ? 4.275 7.891 11.354 1.00 89.38 200 GLU A N 1
ATOM 1545 C CA . GLU A 1 200 ? 5.680 8.310 11.385 1.00 89.38 200 GLU A CA 1
ATOM 1546 C C . GLU A 1 200 ? 6.028 8.998 12.703 1.00 89.38 200 GLU A C 1
ATOM 1548 O O . GLU A 1 200 ? 7.042 8.661 13.313 1.00 89.38 200 GLU A O 1
ATOM 1553 N N . LYS A 1 201 ? 5.158 9.890 13.197 1.00 86.81 201 LYS A N 1
ATOM 1554 C CA . LYS A 1 201 ? 5.336 10.529 14.508 1.00 86.81 201 LYS A CA 1
ATOM 1555 C C . LYS A 1 201 ? 5.412 9.496 15.625 1.00 86.81 201 LYS A C 1
ATOM 1557 O O . LYS A 1 201 ? 6.310 9.587 16.448 1.00 86.81 201 LYS A O 1
ATOM 1562 N N . GLN A 1 202 ? 4.524 8.501 15.637 1.00 79.81 202 GLN A N 1
ATOM 1563 C CA . GLN A 1 202 ? 4.525 7.456 16.668 1.00 79.81 202 GLN A CA 1
ATOM 1564 C C . GLN A 1 202 ? 5.834 6.657 16.695 1.00 79.81 202 GLN A C 1
ATOM 1566 O O . GLN A 1 202 ? 6.366 6.427 17.774 1.00 79.81 202 GLN A O 1
ATOM 1571 N N . ARG A 1 203 ? 6.407 6.322 15.530 1.00 77.25 203 ARG A N 1
ATOM 1572 C CA . ARG A 1 203 ? 7.687 5.595 15.451 1.00 77.25 203 ARG A CA 1
ATOM 1573 C C . ARG A 1 203 ? 8.900 6.388 15.932 1.00 77.25 203 ARG A C 1
ATOM 1575 O O . ARG A 1 203 ? 9.904 5.780 16.262 1.00 77.25 203 ARG A O 1
ATOM 1582 N N . VAL A 1 204 ? 8.849 7.720 15.927 1.00 70.44 204 VAL A N 1
ATOM 1583 C CA . VAL A 1 204 ? 9.951 8.555 16.446 1.00 70.44 204 VAL A CA 1
ATOM 1584 C C . VAL A 1 204 ? 10.010 8.513 17.980 1.00 70.44 204 VAL A C 1
ATOM 1586 O O . VAL A 1 204 ? 11.047 8.826 18.559 1.00 70.44 204 VAL A O 1
ATOM 1589 N N . TYR A 1 205 ? 8.915 8.123 18.639 1.00 57.22 205 TYR A N 1
ATOM 1590 C CA . TYR A 1 205 ? 8.823 8.016 20.098 1.00 57.22 205 TYR A CA 1
ATOM 1591 C C . TYR A 1 205 ? 8.983 6.578 20.631 1.00 57.22 205 TYR A C 1
ATOM 1593 O O . TYR A 1 205 ? 8.963 6.402 21.851 1.00 57.22 205 TYR A O 1
ATOM 1601 N N . GLU A 1 206 ? 9.127 5.581 19.750 1.00 48.41 206 GLU A N 1
ATOM 1602 C CA . GLU A 1 206 ? 9.430 4.172 20.071 1.00 48.41 206 GLU A CA 1
ATOM 1603 C C . GLU A 1 206 ? 10.934 3.886 19.959 1.00 48.41 206 GLU A C 1
ATOM 1605 O O . GLU A 1 206 ? 11.450 3.151 20.833 1.00 48.41 206 GLU A O 1
#

InterPro domains:
  IPR003034 SAP domain [PS50800] (163-197)
  IPR006569 CID domain [PF04818] (5-104)
  IPR006569 CID domain [PS51391] (1-114)
  IPR008942 ENTH/VHS [G3DSA:1.25.40.90] (2-117)
  IPR008942 ENTH/VHS [SSF48464] (18-111)
  IPR051485 SR-related and CTD-associated factor [PTHR23140] (7-204)

Organism: NCBI:txid337451

pLDDT: mean 85.87, std 20.67, range [25.62, 98.81]

Foldseek 3Di:
DDDQLVNVLVVLLVQLLDLPNDLVRNLVSLVVLLVLLVQLPDPDPRSVVSLVSCLQRLQSSLLSLLLVLVPDPDPVSSVVSLVSVVVSLVVCVVVVSADPLQSLLSNLSNPFDPPLPQDRSCVQVDDDDDPDDDDDDDDDDDDDDPDVVVVVVVVLVVQLVVQLPDDQVVLVVVCSNRNHDCTRHRNNSSSSVSSSVVVVVVVVVD

Secondary structure (DSSP, 8-state):
----HHHHHHHHHHHHH-TT--HHHHHHHHHHHHHHHHHHTSSSTTSHHHHHHHHHHHHHHHHHHHHHHHH---HHHHHHHHHHHHHHHHHHHHTT-S-HHHHHHHHHHHH--GGGS---HHHHTT-------------------TTTHHHHHHHHHHHHHHHHTS-HHHHHHHHHHTT---TTHHHHHHHHHHHHHHHHHHHH--

Radius of gyration: 18.73 Å; Cα contacts (8 Å, |Δi|>4): 183; chains: 1; bounding box: 48×42×55 Å

Sequence (206 aa):
MRFSHLQVVEVLTESLTLKETPIPTKVARLMLVSDILHNSSAPVKNASPYRTKFEASLPDIMESFNDLYRSITGRITAEALKERVLKVLQVWSDWFLFSVAYVNGLRATFLRSSNSGVIPFHSICGDAPEIEKKTSSEVTTDGGKLNQDAALAMGKGAAMKELLNLPLAELERRCRHNGLSLCGGREMMVSRLLSLEEAEKQRVYE

Solve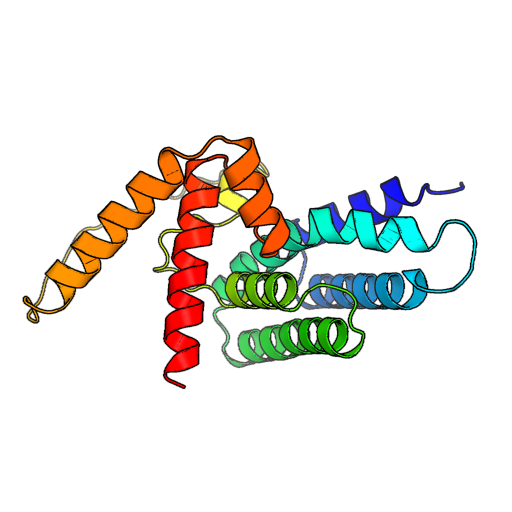nt-accessible surface area (backbone atoms only — not comparable to full-atom values): 12082 Å² total; per-residue (Å²): 134,86,78,50,74,62,57,54,50,50,53,51,46,53,61,44,50,45,85,85,51,53,70,72,59,41,51,51,52,50,51,51,52,50,54,52,47,64,53,14,72,46,101,51,90,85,23,53,63,50,45,63,52,44,69,70,46,49,23,49,34,27,35,38,48,18,49,50,52,73,67,52,84,50,66,71,62,37,50,56,52,48,53,53,55,52,49,52,54,47,50,39,54,76,67,59,72,55,56,71,56,20,54,49,30,34,52,44,47,39,70,55,62,86,86,55,77,59,76,56,45,72,81,61,73,63,79,85,80,86,80,87,78,90,80,89,80,89,86,89,90,86,82,90,70,95,69,63,56,60,60,55,49,52,50,51,54,52,53,50,53,54,55,68,71,47,56,68,71,57,53,52,49,53,28,57,56,29,26,41,45,68,75,68,46,71,68,43,38,45,36,49,52,54,44,44,54,54,53,54,55,55,60,75,79,107

Mean predicted aligned error: 8.22 Å